Protein AF-A0A923X2T8-F1 (afdb_monomer)

Solvent-accessible surface area (backbone atoms only — not comparable to full-atom values): 13889 Å² total; per-residue (Å²): 136,86,79,90,85,87,86,89,88,89,85,81,89,85,65,64,72,64,55,54,51,51,52,54,53,50,54,53,52,53,54,52,53,53,52,52,54,54,52,52,61,62,64,71,72,78,78,88,86,81,92,80,92,79,89,81,86,90,79,91,76,86,84,78,83,80,74,76,73,79,80,71,80,73,80,77,78,73,84,76,72,76,78,73,65,63,38,62,67,55,40,75,66,51,74,45,42,51,97,88,38,77,51,50,73,64,32,47,51,47,50,48,41,36,49,49,40,34,58,77,69,68,58,52,73,61,55,46,26,16,52,43,14,37,18,40,64,63,37,62,29,37,76,34,95,52,62,72,89,68,10,18,9,33,69,44,42,42,60,93,80,45,55,69,66,47,30,50,36,58,45,53,36,38,48,57,50,47,63,56,36,52,58,51,46,69,76,37,75,84,62,51,40,23,57,47,32,30,69,66,69,65,62,98,58,56,76,58,26,54,76,32,46,70,42,18,47,44,44,52,51,26,48,65,70,15,31,66,90,128

Secondary structure (DSSP, 8-state):
---------------HHHHHHHHHHHHHHHHHHHHHHHHHHHHTT-S--------------------PPP-PPPPPPPPPPPPP-B-HHHHHHS--EETTEEPPHHHHHHHHHHHHHHHHTT--HHHHHHHHHHHHHHHTT---S--STT-BTTTTB-GGG--HHHHHSHHHHHHHHHHHHHHHHHH-TT--HHHHHHHHH--S-GGGGGGGHHHHHHHHHHHHHHBPP-

Sequence (230 aa):
MGASSATDVAGVAGGGAASDLSAAIQQLQEAVTQLQNVVAQLQGTSGGGQSVVQAGAGAANLGVTQQVPPVAAAPAPAPAAAAPTVDPAKFHGAGITVKGVAANDEQKENIRLVLEKGHEMGVSDKVLTAAVETIIVESTAHNYKGGDRDSVGLFQQRASWGSFDERHDPKTAAGKFYEGARNYSTAHPDVSTGNLSQKVQVSAFPDRYAQHEAEAQTAVTAYKQSIGAA

Foldseek 3Di:
DYDDDDDDDDDDDDPPPVVVVVVVVVVVVVVVVVVVVVVVVVVVPDDDDDDDDDDDDDDDDDDDPPPDPPPPPDPDDDPFDPQFDFQVVLLLPLQQDQPNHRDDPQLSVLLLLLLSLCVSVVADLLLSLLLNLQLSQPPVSHFALADPPQQGGSNRDHCVLHDSVLCSPSNSVSNSLSVQQRVVCVVPVPDHSLQSNCSSNVDPCSVSSVVCSVSSSSSNVSRVVRGDDD

Structure (mmCIF, N/CA/C/O backbone):
data_AF-A0A923X2T8-F1
#
_entry.id   AF-A0A923X2T8-F1
#
loop_
_atom_site.group_PDB
_atom_site.id
_atom_site.type_symbol
_atom_site.label_atom_id
_atom_site.label_alt_id
_atom_site.label_comp_id
_atom_site.label_asym_id
_atom_site.label_entity_id
_atom_site.label_seq_id
_atom_site.pdbx_PDB_ins_code
_atom_site.Cartn_x
_atom_site.Cartn_y
_atom_site.Cartn_z
_atom_site.occupancy
_atom_site.B_iso_or_equiv
_atom_site.auth_seq_id
_atom_site.auth_comp_id
_atom_site.auth_asym_id
_atom_site.auth_atom_id
_atom_site.pdbx_PDB_model_num
ATOM 1 N N . MET A 1 1 ? -53.478 -34.024 -41.422 1.00 39.69 1 MET A N 1
ATOM 2 C CA . MET A 1 1 ? -52.044 -34.384 -41.467 1.00 39.69 1 MET A CA 1
ATOM 3 C C . MET A 1 1 ? -51.337 -33.090 -41.863 1.00 39.69 1 MET A C 1
ATOM 5 O O . MET A 1 1 ? -51.571 -32.661 -42.978 1.00 39.69 1 MET A O 1
ATOM 9 N N . GLY A 1 2 ? -50.734 -32.276 -40.990 1.00 38.34 2 GLY A N 1
ATOM 10 C CA . GLY A 1 2 ? -49.828 -32.563 -39.861 1.00 38.34 2 GLY A CA 1
ATOM 11 C C . GLY A 1 2 ? -48.388 -32.282 -40.337 1.00 38.34 2 GLY A C 1
ATOM 12 O O . GLY A 1 2 ? -48.056 -32.778 -41.404 1.00 38.34 2 GLY A O 1
ATOM 13 N N . ALA A 1 3 ? -47.515 -31.510 -39.678 1.00 41.81 3 ALA A N 1
ATOM 14 C CA . ALA A 1 3 ? -47.606 -30.710 -38.444 1.00 41.81 3 ALA A CA 1
ATOM 15 C C . ALA A 1 3 ? -46.558 -29.551 -38.475 1.00 41.81 3 ALA A C 1
ATOM 17 O O . ALA A 1 3 ? -45.861 -29.396 -39.475 1.00 41.81 3 ALA A O 1
ATOM 18 N N . SER A 1 4 ? -46.459 -28.745 -37.405 1.00 43.81 4 SER A N 1
ATOM 19 C CA . SER A 1 4 ? -45.413 -27.717 -37.137 1.00 43.81 4 SER A CA 1
ATOM 20 C C . SER A 1 4 ? -43.976 -28.309 -37.154 1.00 43.81 4 SER A C 1
ATOM 22 O O . SER A 1 4 ? -43.847 -29.526 -37.184 1.00 43.81 4 SER A O 1
ATOM 24 N N . SER A 1 5 ? -42.831 -27.612 -37.088 1.00 43.56 5 SER A N 1
ATOM 25 C CA . SER A 1 5 ? -42.401 -26.229 -36.745 1.00 43.56 5 SER A CA 1
ATOM 26 C C . SER A 1 5 ? -41.007 -25.971 -37.410 1.00 43.56 5 SER A C 1
ATOM 28 O O . SER A 1 5 ? -40.584 -26.814 -38.192 1.00 43.56 5 SER A O 1
ATOM 30 N N . ALA A 1 6 ? -40.199 -24.914 -37.207 1.00 41.12 6 ALA A N 1
ATOM 31 C CA . ALA A 1 6 ? -40.169 -23.766 -36.280 1.00 41.12 6 ALA A CA 1
ATOM 32 C C . ALA A 1 6 ? -39.431 -22.544 -36.918 1.00 41.12 6 ALA A C 1
ATOM 34 O O . ALA A 1 6 ? -39.216 -22.518 -38.127 1.00 41.12 6 ALA A O 1
ATOM 35 N N . THR A 1 7 ? -39.028 -21.559 -36.103 1.00 48.28 7 THR A N 1
ATOM 36 C CA . THR A 1 7 ? -38.126 -20.431 -36.443 1.00 48.28 7 THR A CA 1
ATOM 37 C C . THR A 1 7 ? -36.706 -20.718 -35.948 1.00 48.28 7 THR A C 1
ATOM 39 O O . THR A 1 7 ? -36.581 -21.333 -34.893 1.00 48.28 7 THR A O 1
ATOM 42 N N . ASP A 1 8 ? -35.664 -20.176 -36.591 1.00 34.91 8 ASP A N 1
ATOM 43 C CA . ASP A 1 8 ? -34.410 -19.885 -35.879 1.00 34.91 8 ASP A CA 1
ATOM 44 C C . ASP A 1 8 ? -33.694 -18.627 -36.402 1.00 34.91 8 ASP A C 1
ATOM 46 O O . ASP A 1 8 ? -33.830 -18.255 -37.571 1.00 34.91 8 ASP A O 1
ATOM 50 N N . VAL A 1 9 ? -32.980 -17.936 -35.507 1.00 45.19 9 VAL A N 1
ATOM 51 C CA . VAL A 1 9 ? -32.419 -16.587 -35.715 1.00 45.19 9 VAL A CA 1
ATOM 52 C C . VAL A 1 9 ? -30.996 -16.523 -35.163 1.00 45.19 9 VAL A C 1
ATOM 54 O O . VAL A 1 9 ? -30.830 -16.630 -33.956 1.00 45.19 9 VAL A O 1
ATOM 57 N N . ALA A 1 10 ? -29.991 -16.232 -35.999 1.00 36.16 10 ALA A N 1
ATOM 58 C CA . ALA A 1 10 ? -28.765 -15.531 -35.582 1.00 36.16 10 ALA A CA 1
ATOM 59 C C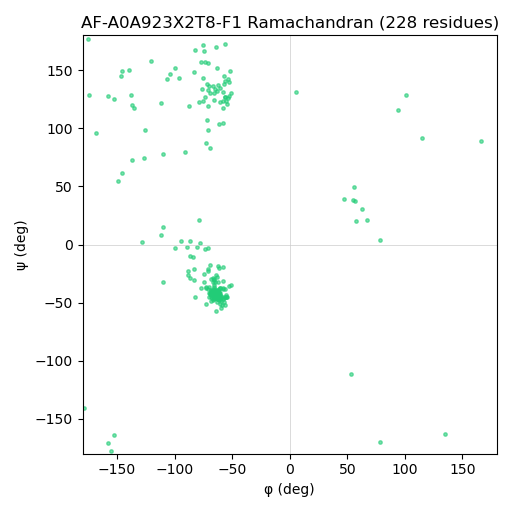 . ALA A 1 10 ? -27.854 -15.205 -36.778 1.00 36.16 10 ALA A C 1
ATOM 61 O O . ALA A 1 10 ? -27.456 -16.084 -37.536 1.00 36.16 10 ALA A O 1
ATOM 62 N N . GLY A 1 11 ? -27.453 -13.938 -36.885 1.00 33.34 11 GLY A N 1
ATOM 63 C CA . GLY A 1 11 ? -26.434 -13.457 -37.820 1.00 33.34 11 GLY A CA 1
ATOM 64 C C . GLY A 1 11 ? -25.694 -12.260 -37.227 1.00 33.34 11 GLY A C 1
ATOM 65 O O . GLY A 1 11 ? -25.697 -11.180 -37.809 1.00 33.34 11 GLY A O 1
ATOM 66 N N . VAL A 1 12 ? -25.141 -12.419 -36.020 1.00 39.59 12 VAL A N 1
ATOM 67 C CA . VAL A 1 12 ? -24.392 -11.357 -35.329 1.00 39.59 12 VAL A CA 1
ATOM 68 C C . VAL A 1 12 ? -22.983 -11.248 -35.905 1.00 39.59 12 VAL A C 1
ATOM 70 O O . VAL A 1 12 ? -22.208 -12.202 -35.882 1.00 39.59 12 VAL A O 1
ATOM 73 N N . ALA A 1 13 ? -22.641 -10.055 -36.391 1.00 47.06 13 ALA A N 1
ATOM 74 C CA . ALA A 1 13 ? -21.276 -9.698 -36.741 1.00 47.06 13 ALA A CA 1
ATOM 75 C C . ALA A 1 13 ? -20.461 -9.429 -35.463 1.00 47.06 13 ALA A C 1
ATOM 77 O O . ALA A 1 13 ? -20.818 -8.563 -34.668 1.00 47.06 13 ALA A O 1
ATOM 78 N N . GLY A 1 14 ? -19.351 -10.149 -35.285 1.00 41.97 14 GLY A N 1
ATOM 79 C CA . GLY A 1 14 ? -18.475 -10.042 -34.114 1.00 41.97 14 GLY A CA 1
ATOM 80 C C . GLY A 1 14 ? -17.005 -10.249 -34.476 1.00 41.97 14 GLY A C 1
ATOM 81 O O . GLY A 1 14 ? -16.400 -11.213 -34.026 1.00 41.97 14 GLY A O 1
ATOM 82 N N . GLY A 1 15 ? -16.456 -9.386 -35.342 1.00 40.12 15 GLY A N 1
ATOM 83 C CA . GLY A 1 15 ? -15.097 -9.542 -35.893 1.00 40.12 15 GLY A CA 1
ATOM 84 C C . GLY A 1 15 ? -14.036 -8.535 -35.422 1.00 40.12 15 GLY A C 1
ATOM 85 O O . GLY A 1 15 ? -12.873 -8.907 -35.330 1.00 40.12 15 GLY A O 1
ATOM 86 N N . GLY A 1 16 ? -14.403 -7.282 -35.117 1.00 44.91 16 GLY A N 1
ATOM 87 C CA . GLY A 1 16 ? -13.424 -6.184 -34.972 1.00 44.91 16 GLY A CA 1
ATOM 88 C C . GLY A 1 16 ? -12.563 -6.220 -33.701 1.00 44.91 16 GLY A C 1
ATOM 89 O O . GLY A 1 16 ? -11.339 -6.189 -33.772 1.00 44.91 16 GLY A O 1
ATOM 90 N N . ALA A 1 17 ? -13.183 -6.356 -32.525 1.00 49.78 17 ALA A N 1
ATOM 91 C CA . ALA A 1 17 ? -12.463 -6.215 -31.252 1.00 49.78 17 ALA A CA 1
ATOM 92 C C . ALA A 1 17 ? -11.353 -7.269 -31.034 1.00 49.78 17 ALA A C 1
ATOM 94 O O . ALA A 1 17 ? -10.371 -7.005 -30.342 1.00 49.78 17 ALA A O 1
ATOM 95 N N . ALA A 1 18 ? -11.488 -8.459 -31.632 1.00 43.84 18 ALA A N 1
ATOM 96 C CA . ALA A 1 18 ? -10.492 -9.524 -31.528 1.00 43.84 18 ALA A CA 1
ATOM 97 C C . ALA A 1 18 ? -9.262 -9.276 -32.424 1.00 43.84 18 ALA A C 1
ATOM 99 O O . ALA A 1 18 ? -8.138 -9.558 -32.003 1.00 43.84 18 ALA A O 1
ATOM 100 N N . SER A 1 19 ? -9.447 -8.717 -33.628 1.00 50.28 19 SER A N 1
ATOM 101 C CA . SER A 1 19 ? -8.326 -8.333 -34.496 1.00 50.28 19 SER A CA 1
ATOM 102 C C . SER A 1 19 ? -7.534 -7.162 -33.917 1.00 50.28 19 SER A C 1
ATOM 104 O O . SER A 1 19 ? -6.304 -7.188 -33.948 1.00 50.28 19 SER A O 1
ATOM 106 N N . ASP A 1 20 ? -8.222 -6.187 -33.319 1.00 58.38 20 ASP A N 1
ATOM 107 C CA . ASP A 1 20 ? -7.585 -5.001 -32.735 1.00 58.38 20 ASP A CA 1
ATOM 108 C C . ASP A 1 20 ? -6.734 -5.368 -31.506 1.00 58.38 20 ASP A C 1
ATOM 110 O O . ASP A 1 20 ? -5.605 -4.894 -31.358 1.00 58.38 20 ASP A O 1
ATOM 114 N N . LEU A 1 21 ? -7.221 -6.293 -30.667 1.00 53.28 21 LEU A N 1
ATOM 115 C CA . LEU A 1 21 ? -6.457 -6.822 -29.534 1.00 53.28 21 LEU A CA 1
ATOM 116 C C . LEU A 1 21 ? -5.217 -7.611 -29.993 1.00 53.28 21 LEU A C 1
ATOM 118 O O . LEU A 1 21 ? -4.144 -7.456 -29.411 1.00 53.28 21 LEU A O 1
ATOM 122 N N . SER A 1 22 ? -5.334 -8.416 -31.056 1.00 57.44 22 SER A N 1
ATOM 123 C CA . SER A 1 22 ? -4.191 -9.147 -31.622 1.00 57.44 22 SER A CA 1
ATOM 124 C C . SER A 1 22 ? -3.120 -8.201 -32.176 1.00 57.44 22 SER A C 1
ATOM 126 O O . SER A 1 22 ? -1.931 -8.426 -31.949 1.00 57.44 22 SER A O 1
ATOM 128 N N . ALA A 1 23 ? -3.524 -7.129 -32.865 1.00 54.19 23 ALA A N 1
ATOM 129 C CA . ALA A 1 23 ? -2.603 -6.121 -33.388 1.00 54.19 23 ALA A CA 1
ATOM 130 C C . ALA A 1 23 ? -1.883 -5.358 -32.260 1.00 54.19 23 ALA A C 1
ATOM 132 O O . ALA A 1 23 ? -0.668 -5.166 -32.323 1.00 54.19 23 ALA A O 1
ATOM 133 N N . ALA A 1 24 ? -2.603 -4.988 -31.194 1.00 53.75 24 ALA A N 1
ATOM 134 C CA . ALA A 1 24 ? -2.021 -4.333 -30.023 1.00 53.75 24 ALA A CA 1
ATOM 135 C C . ALA A 1 24 ? -1.003 -5.229 -29.289 1.00 53.75 24 ALA A C 1
ATOM 137 O O . ALA A 1 24 ? 0.066 -4.757 -28.895 1.00 53.75 24 ALA A O 1
ATOM 138 N N . ILE A 1 25 ? -1.294 -6.529 -29.145 1.00 66.25 25 ILE A N 1
ATOM 139 C CA . ILE A 1 25 ? -0.364 -7.511 -28.560 1.00 66.25 25 ILE A CA 1
ATOM 140 C C . ILE A 1 25 ? 0.909 -7.630 -29.409 1.00 66.25 25 ILE A C 1
ATOM 142 O O . ILE A 1 25 ? 2.010 -7.631 -28.857 1.00 66.25 25 ILE A O 1
ATOM 146 N N . GLN A 1 26 ? 0.776 -7.680 -30.736 1.00 59.53 26 GLN A N 1
ATOM 147 C CA . GLN A 1 26 ? 1.920 -7.791 -31.641 1.00 59.53 26 GLN A CA 1
ATOM 148 C C . GLN A 1 26 ? 2.819 -6.540 -31.597 1.00 59.53 26 GLN A C 1
ATOM 150 O O . GLN A 1 26 ? 4.036 -6.667 -31.462 1.00 59.53 26 GLN A O 1
ATOM 155 N N . GLN A 1 27 ? 2.237 -5.335 -31.581 1.00 62.19 27 GLN A N 1
ATOM 156 C CA . GLN A 1 27 ? 2.992 -4.083 -31.407 1.00 62.19 27 GLN A CA 1
ATOM 157 C C . GLN A 1 27 ? 3.734 -4.016 -30.060 1.00 62.19 27 GLN A C 1
ATOM 159 O O . GLN A 1 27 ? 4.873 -3.549 -29.995 1.00 62.19 27 GLN A O 1
ATOM 164 N N . LEU A 1 28 ? 3.123 -4.516 -28.980 1.00 66.38 28 LEU A N 1
ATOM 165 C CA . LEU A 1 28 ? 3.765 -4.620 -27.665 1.00 66.38 28 LEU A CA 1
ATOM 166 C C . LEU A 1 28 ? 4.952 -5.595 -27.668 1.00 66.38 28 LEU A C 1
ATOM 168 O O . LEU A 1 28 ? 5.982 -5.303 -27.060 1.00 66.38 28 LEU A O 1
ATOM 172 N N . GLN A 1 29 ? 4.836 -6.725 -28.368 1.00 67.69 29 GLN A N 1
ATOM 173 C CA . GLN A 1 29 ? 5.926 -7.696 -28.513 1.00 67.69 29 GLN A CA 1
ATOM 174 C C . GLN A 1 29 ? 7.102 -7.106 -29.306 1.00 67.69 29 GLN A C 1
ATOM 176 O O . GLN A 1 29 ? 8.245 -7.188 -28.854 1.00 67.69 29 GLN A O 1
ATOM 181 N N . GLU A 1 30 ? 6.829 -6.429 -30.425 1.00 65.38 30 GLU A N 1
ATOM 182 C CA . GLU A 1 30 ? 7.849 -5.748 -31.234 1.00 65.38 30 GLU A CA 1
ATOM 183 C C . GLU A 1 30 ? 8.579 -4.647 -30.442 1.00 65.38 30 GLU A C 1
ATOM 185 O O . GLU A 1 30 ? 9.811 -4.566 -30.485 1.00 65.38 30 GLU A O 1
ATOM 190 N N . ALA A 1 31 ? 7.855 -3.851 -29.646 1.00 61.16 31 ALA A N 1
ATOM 191 C CA . ALA A 1 31 ? 8.444 -2.824 -28.783 1.00 61.16 31 ALA A CA 1
ATOM 192 C C . ALA A 1 31 ? 9.379 -3.413 -27.706 1.00 61.16 31 ALA A C 1
ATOM 194 O O . ALA A 1 31 ? 10.456 -2.867 -27.447 1.00 61.16 31 ALA A O 1
ATOM 195 N N . VAL A 1 32 ? 9.016 -4.555 -27.106 1.00 79.25 32 VAL A N 1
ATOM 196 C CA . VAL A 1 32 ? 9.876 -5.265 -26.141 1.00 79.25 32 VAL A CA 1
ATOM 197 C C . VAL A 1 32 ? 11.147 -5.792 -26.814 1.00 79.25 32 VAL A C 1
ATOM 199 O O . VAL A 1 32 ? 12.237 -5.615 -26.266 1.00 79.25 32 VAL A O 1
ATOM 202 N N . THR A 1 33 ? 11.049 -6.371 -28.015 1.00 64.75 33 THR A N 1
ATOM 203 C CA . THR A 1 33 ? 12.226 -6.830 -28.775 1.00 64.75 33 THR A CA 1
ATOM 204 C C . THR A 1 33 ? 13.162 -5.674 -29.145 1.00 64.75 33 THR A C 1
ATOM 206 O O . THR A 1 33 ? 14.382 -5.809 -29.027 1.00 64.75 33 THR A O 1
ATOM 209 N N . GLN A 1 34 ? 12.630 -4.509 -29.531 1.00 61.50 34 GLN A N 1
ATOM 210 C CA . GLN A 1 34 ? 13.456 -3.326 -29.805 1.00 61.50 34 GLN A CA 1
ATOM 211 C C . GLN A 1 34 ? 14.210 -2.843 -28.556 1.00 61.50 34 GLN A C 1
ATOM 213 O O . GLN A 1 34 ? 15.411 -2.576 -28.634 1.00 61.50 34 GLN A O 1
ATOM 218 N N . LEU A 1 35 ? 13.554 -2.802 -27.391 1.00 70.31 35 LEU A N 1
ATOM 219 C CA . LEU A 1 35 ? 14.202 -2.434 -26.125 1.00 70.31 35 LEU A CA 1
ATOM 220 C C . LEU A 1 35 ? 15.309 -3.422 -25.721 1.00 70.31 35 LEU A C 1
ATOM 222 O O . LEU A 1 35 ? 16.373 -2.996 -25.272 1.00 70.31 35 LEU A O 1
ATOM 226 N N . GLN A 1 36 ? 15.105 -4.726 -25.929 1.00 60.88 36 GLN A N 1
ATOM 227 C CA . GLN A 1 36 ? 16.128 -5.748 -25.668 1.00 60.88 36 GLN A CA 1
ATOM 228 C C . GLN A 1 36 ? 17.377 -5.553 -26.543 1.00 60.88 36 GLN A C 1
ATOM 230 O O . GLN A 1 36 ? 18.498 -5.651 -26.039 1.00 60.88 36 GLN A O 1
ATOM 235 N N . ASN A 1 37 ? 17.203 -5.195 -27.819 1.00 63.78 37 ASN A N 1
ATOM 236 C CA . ASN A 1 37 ? 18.318 -4.903 -28.725 1.00 63.78 37 ASN A CA 1
ATOM 237 C C . ASN A 1 37 ? 19.112 -3.653 -28.298 1.00 63.78 37 ASN A C 1
ATOM 239 O O . ASN A 1 37 ? 20.342 -3.665 -28.350 1.00 63.78 37 ASN A O 1
ATOM 243 N N . VAL A 1 38 ? 18.437 -2.601 -27.817 1.00 70.06 38 VAL A N 1
ATOM 244 C CA . VAL A 1 38 ? 19.101 -1.403 -27.264 1.00 70.06 38 VAL A CA 1
ATOM 245 C C . VAL A 1 38 ? 19.907 -1.749 -26.007 1.00 70.06 38 VAL A C 1
ATOM 247 O O . VAL A 1 38 ? 21.062 -1.343 -25.883 1.00 70.06 38 VAL A O 1
ATOM 250 N N . VAL A 1 39 ? 19.345 -2.551 -25.095 1.00 73.12 39 VAL A N 1
ATOM 251 C CA . VAL A 1 39 ? 20.054 -3.006 -23.884 1.00 73.12 39 VAL A CA 1
ATOM 252 C C . VAL A 1 39 ? 21.300 -3.827 -24.240 1.00 73.12 39 VAL A C 1
ATOM 254 O O . VAL A 1 39 ? 22.360 -3.596 -23.659 1.00 73.12 39 VAL A O 1
ATOM 257 N N . ALA A 1 40 ? 21.214 -4.721 -25.231 1.00 61.38 40 ALA A N 1
ATOM 258 C CA . ALA A 1 40 ? 22.358 -5.506 -25.700 1.00 61.38 40 ALA A CA 1
ATOM 259 C C . ALA A 1 40 ? 23.479 -4.630 -26.298 1.00 61.38 40 ALA A C 1
ATOM 261 O O . ALA A 1 40 ? 24.655 -4.855 -26.013 1.00 61.38 40 ALA A O 1
ATOM 262 N N . GLN A 1 41 ? 23.133 -3.597 -27.077 1.00 58.00 41 GLN A N 1
ATOM 263 C CA . GLN A 1 41 ? 24.115 -2.656 -27.635 1.00 58.00 41 GLN A CA 1
ATOM 264 C C . GLN A 1 41 ? 24.831 -1.838 -26.551 1.00 58.00 41 GLN A C 1
ATOM 266 O O . GLN A 1 41 ? 26.038 -1.623 -26.646 1.00 58.00 41 GLN A O 1
ATOM 271 N N . LEU A 1 42 ? 24.121 -1.429 -25.494 1.00 58.56 42 LEU A N 1
ATOM 272 C CA . LEU A 1 42 ? 24.723 -0.722 -24.360 1.00 58.56 42 LEU A CA 1
ATOM 273 C C . LEU A 1 42 ? 25.657 -1.635 -23.544 1.00 58.56 42 LEU A C 1
ATOM 275 O O . LEU A 1 42 ? 26.747 -1.214 -23.158 1.00 58.56 42 LEU A O 1
ATOM 279 N N . GLN A 1 43 ? 25.279 -2.901 -23.337 1.00 60.22 43 GLN A N 1
ATOM 280 C CA . GLN A 1 43 ? 26.082 -3.885 -22.595 1.00 60.22 43 GLN A CA 1
ATOM 281 C C . GLN A 1 43 ? 27.347 -4.351 -23.339 1.00 60.22 43 GLN A C 1
ATOM 283 O O . GLN A 1 43 ? 28.304 -4.784 -22.702 1.00 60.22 43 GLN A O 1
ATOM 288 N N . GLY A 1 44 ? 27.405 -4.212 -24.668 1.00 45.50 44 GLY A N 1
ATOM 289 C CA . GLY A 1 44 ? 28.576 -4.574 -25.477 1.00 45.50 44 GLY A CA 1
ATOM 290 C C . GLY A 1 44 ? 29.806 -3.665 -25.320 1.00 45.50 44 GLY A C 1
ATOM 291 O O . GLY A 1 44 ? 30.831 -3.934 -25.940 1.00 45.50 44 GLY A O 1
ATOM 292 N N . THR A 1 45 ? 29.732 -2.591 -24.523 1.00 47.38 45 THR A N 1
ATOM 293 C CA . THR A 1 45 ? 30.790 -1.559 -24.442 1.00 47.38 45 THR A CA 1
ATOM 294 C C . THR A 1 45 ? 31.743 -1.680 -23.247 1.00 47.38 45 THR A C 1
ATOM 296 O O . THR A 1 45 ? 32.709 -0.923 -23.158 1.00 47.38 45 THR A O 1
ATOM 299 N N . SER A 1 46 ? 31.540 -2.645 -22.343 1.00 46.47 46 SER A N 1
ATOM 300 C CA . SER A 1 46 ? 32.358 -2.811 -21.132 1.00 46.47 46 SER A CA 1
ATOM 301 C C . SER A 1 46 ? 33.244 -4.065 -21.175 1.00 46.47 46 SER A C 1
ATOM 303 O O . SER A 1 46 ? 32.934 -5.068 -20.532 1.00 46.47 46 SER A O 1
ATOM 305 N N . GLY A 1 47 ? 34.370 -4.014 -21.900 1.00 37.00 47 GLY A N 1
ATOM 306 C CA . GLY A 1 47 ? 35.318 -5.136 -21.932 1.00 37.00 47 GLY A CA 1
ATOM 307 C C . GLY A 1 47 ? 36.684 -4.861 -22.574 1.00 37.00 47 GLY A C 1
ATOM 308 O O . GLY A 1 47 ? 36.848 -5.055 -23.771 1.00 37.00 47 GLY A O 1
ATOM 309 N N . GLY A 1 48 ? 37.686 -4.535 -21.747 1.00 31.88 48 GLY A N 1
ATOM 310 C CA . GLY A 1 48 ? 39.114 -4.617 -22.099 1.00 31.88 48 GLY A CA 1
ATOM 311 C C . GLY A 1 48 ? 39.741 -3.325 -22.636 1.00 31.88 48 GLY A C 1
ATOM 312 O O . GLY A 1 48 ? 39.405 -2.856 -23.716 1.00 31.88 48 GLY A O 1
ATOM 313 N N . GLY A 1 49 ? 40.702 -2.765 -21.896 1.00 40.09 49 GLY A N 1
ATOM 314 C CA . GLY A 1 49 ? 41.466 -1.592 -22.330 1.00 40.09 49 GLY A CA 1
ATOM 315 C C . GLY A 1 49 ? 42.882 -1.932 -22.798 1.00 40.09 49 GLY A C 1
ATOM 316 O O . GLY A 1 49 ? 43.533 -2.791 -22.209 1.00 40.09 49 GLY A O 1
ATOM 317 N N . GLN A 1 50 ? 43.382 -1.181 -23.783 1.00 29.52 50 GLN A N 1
ATOM 318 C CA . GLN A 1 50 ? 44.791 -0.783 -23.897 1.00 29.52 50 GLN A CA 1
ATOM 319 C C . GLN A 1 50 ? 44.880 0.614 -24.529 1.00 29.52 50 GLN A C 1
ATOM 321 O O . GLN A 1 50 ? 44.082 0.965 -25.396 1.00 29.52 50 GLN A O 1
ATOM 326 N N . SER A 1 51 ? 45.854 1.411 -24.089 1.00 43.72 51 SER A N 1
ATOM 327 C CA . SER A 1 51 ? 46.113 2.747 -24.632 1.00 43.72 51 SER A CA 1
ATOM 328 C C . SER A 1 51 ? 46.824 2.681 -25.980 1.00 43.72 51 SER A C 1
ATOM 330 O O . SER A 1 51 ? 47.880 2.060 -26.082 1.00 43.72 51 SER A O 1
ATOM 332 N N . VAL A 1 52 ? 46.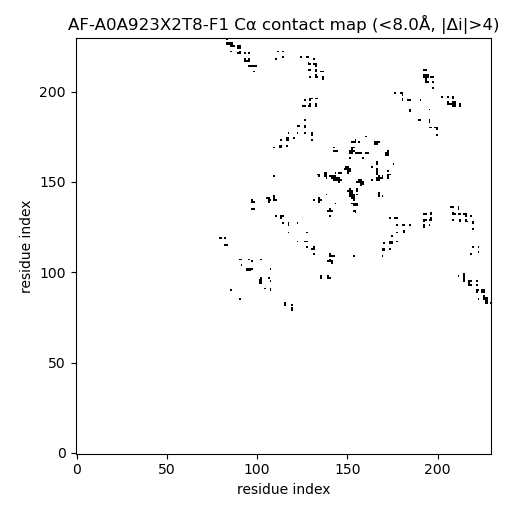357 3.460 -26.958 1.00 34.31 52 VAL A N 1
ATOM 333 C CA . VAL A 1 52 ? 47.229 3.983 -28.020 1.00 34.31 52 VAL A CA 1
ATOM 334 C C . VAL A 1 52 ? 46.876 5.442 -28.289 1.00 34.31 52 VAL A C 1
ATOM 336 O O . VAL A 1 52 ? 45.713 5.787 -28.485 1.00 34.31 52 VAL A O 1
ATOM 339 N N . VAL A 1 53 ? 47.886 6.308 -28.273 1.00 40.12 53 VAL A N 1
ATOM 340 C CA . VAL A 1 53 ? 47.747 7.730 -28.600 1.00 40.12 53 VAL A CA 1
ATOM 341 C C . VAL A 1 53 ? 47.915 7.893 -30.105 1.00 40.12 53 VAL A C 1
ATOM 343 O O . VAL A 1 53 ? 49.006 7.637 -30.606 1.00 40.12 53 VAL A O 1
ATOM 346 N N . GLN A 1 54 ? 46.905 8.399 -30.817 1.00 29.17 54 GLN A N 1
ATOM 347 C CA . GLN A 1 54 ? 47.148 9.068 -32.098 1.00 29.17 54 GLN A CA 1
ATOM 348 C C . GLN A 1 54 ? 46.070 10.113 -32.412 1.00 29.17 54 GLN A C 1
ATOM 350 O O . GLN A 1 54 ? 44.878 9.821 -32.431 1.00 29.17 54 GLN A O 1
ATOM 355 N N . ALA A 1 55 ? 46.507 11.346 -32.671 1.00 32.25 55 ALA A N 1
ATOM 356 C CA . ALA A 1 55 ? 45.667 12.406 -33.219 1.00 32.2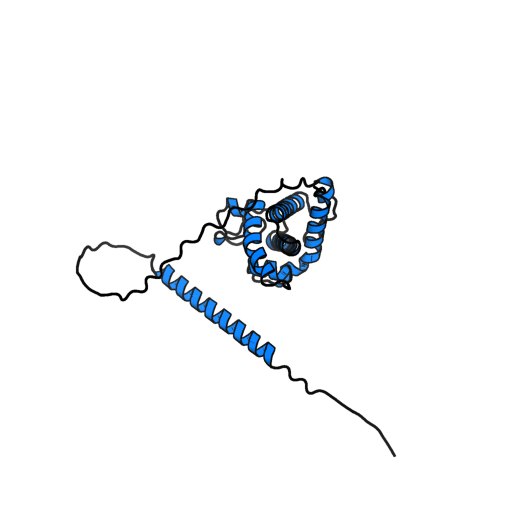5 55 ALA A CA 1
ATOM 357 C C . ALA A 1 55 ? 45.572 12.276 -34.750 1.00 32.25 55 ALA A C 1
ATOM 359 O O . ALA A 1 55 ? 46.544 11.870 -35.389 1.00 32.25 55 ALA A O 1
ATOM 360 N N . GLY A 1 56 ? 44.447 12.677 -35.352 1.00 27.22 56 GLY A N 1
ATOM 361 C CA . GLY A 1 56 ? 44.326 12.703 -36.815 1.00 27.22 56 GLY A CA 1
ATOM 362 C C . GLY A 1 56 ? 42.901 12.854 -37.348 1.00 27.22 56 GLY A C 1
ATOM 363 O O . GLY A 1 56 ? 42.227 11.867 -37.586 1.00 27.22 56 GLY A O 1
ATOM 364 N N . ALA A 1 57 ? 42.486 14.109 -37.527 1.00 33.56 57 ALA A N 1
ATOM 365 C CA . ALA A 1 57 ? 41.412 14.626 -38.385 1.00 33.56 57 ALA A CA 1
ATOM 366 C C . ALA A 1 57 ? 40.484 13.661 -39.172 1.00 33.56 57 ALA A C 1
ATOM 368 O O . ALA A 1 57 ? 40.926 12.925 -40.050 1.00 33.56 57 ALA A O 1
ATOM 369 N N . GLY A 1 58 ? 39.173 13.920 -39.059 1.00 33.41 58 GLY A N 1
ATOM 370 C CA . GLY A 1 58 ? 38.302 13.987 -40.242 1.00 33.41 58 GLY A CA 1
ATOM 371 C C . GLY A 1 58 ? 37.206 12.929 -40.390 1.00 33.41 58 GLY A C 1
ATOM 372 O O . GLY A 1 58 ? 37.386 11.944 -41.094 1.00 33.41 58 GLY A O 1
ATOM 373 N N . ALA A 1 59 ? 36.011 13.232 -39.879 1.00 30.61 59 ALA A N 1
ATOM 374 C CA . ALA A 1 59 ? 34.744 12.869 -40.518 1.00 30.61 59 ALA A CA 1
ATOM 375 C C . ALA A 1 59 ? 33.641 13.808 -40.009 1.00 30.61 59 ALA A C 1
ATOM 377 O O . ALA A 1 59 ? 33.482 13.985 -38.801 1.00 30.61 59 ALA A O 1
ATOM 378 N N . ALA A 1 60 ? 32.890 14.430 -40.918 1.00 41.56 60 ALA A N 1
ATOM 379 C CA . ALA A 1 60 ? 31.704 15.191 -40.542 1.00 41.56 60 ALA A CA 1
ATOM 380 C C . ALA A 1 60 ? 30.619 14.219 -40.062 1.00 41.56 60 ALA A C 1
ATOM 382 O O . ALA A 1 60 ? 30.314 13.261 -40.771 1.00 41.56 60 ALA A O 1
ATOM 383 N N . ASN A 1 61 ? 30.010 14.482 -38.904 1.00 31.70 61 ASN A N 1
ATOM 384 C CA . ASN A 1 61 ? 28.779 13.805 -38.515 1.00 31.70 61 ASN A CA 1
ATOM 385 C C . ASN A 1 61 ? 27.630 14.814 -38.517 1.00 31.70 61 ASN A C 1
ATOM 387 O O . ASN A 1 61 ? 27.702 15.858 -37.866 1.00 31.70 61 ASN A O 1
ATOM 391 N N . LEU A 1 62 ? 26.607 14.519 -39.315 1.00 33.91 62 LEU A N 1
ATOM 392 C CA . LEU A 1 62 ? 25.440 15.374 -39.494 1.00 33.91 62 LEU A CA 1
ATOM 393 C C . LEU A 1 62 ? 24.597 15.334 -38.218 1.00 33.91 62 LEU A C 1
ATOM 395 O O . LEU A 1 62 ? 24.356 14.273 -37.645 1.00 33.91 62 LEU A O 1
ATOM 399 N N . GLY A 1 63 ? 24.193 16.508 -37.741 1.00 33.19 63 GLY A N 1
ATOM 400 C CA . GLY A 1 63 ? 23.592 16.631 -36.422 1.00 33.19 63 GLY A CA 1
ATOM 401 C C . GLY A 1 63 ? 22.184 16.046 -36.334 1.00 33.19 63 GLY A C 1
ATOM 402 O O . GLY A 1 63 ? 21.322 16.353 -37.152 1.00 33.19 63 GLY A O 1
ATOM 403 N N . VAL A 1 64 ? 21.923 15.347 -35.230 1.00 31.16 64 VAL A N 1
ATOM 404 C CA . VAL A 1 64 ? 20.679 15.544 -34.480 1.00 31.16 64 VAL A CA 1
ATOM 405 C C . VAL A 1 64 ? 21.066 15.845 -33.038 1.00 31.16 64 VAL A C 1
ATOM 407 O O . VAL A 1 64 ? 21.355 14.949 -32.247 1.00 31.16 64 VAL A O 1
ATOM 410 N N . THR A 1 65 ? 21.085 17.126 -32.681 1.00 28.64 65 THR A N 1
ATOM 411 C CA . THR A 1 65 ? 21.127 17.543 -31.279 1.00 28.64 65 THR A CA 1
ATOM 412 C C . THR A 1 65 ? 19.758 17.279 -30.660 1.00 28.64 65 THR A C 1
ATOM 414 O O . THR A 1 65 ? 18.914 18.174 -30.637 1.00 28.64 65 THR A O 1
ATOM 417 N N . GLN A 1 66 ? 19.530 16.064 -30.148 1.00 30.00 66 GLN A N 1
ATOM 418 C CA . GLN A 1 66 ? 18.422 15.822 -29.220 1.00 30.00 66 GLN A CA 1
ATOM 419 C C . GLN A 1 66 ? 18.743 16.520 -27.900 1.00 30.00 66 GLN A C 1
ATOM 421 O O . GLN A 1 66 ? 19.284 15.942 -26.958 1.00 30.00 66 GLN A O 1
ATOM 426 N N . GLN A 1 67 ? 18.437 17.812 -27.883 1.00 24.66 67 GLN A N 1
ATOM 427 C CA . GLN A 1 67 ? 18.431 18.659 -26.710 1.00 24.66 67 GLN A CA 1
ATOM 428 C C . GLN A 1 67 ? 17.464 18.045 -25.699 1.00 24.66 67 GLN A C 1
ATOM 430 O O . GLN A 1 67 ? 16.248 18.114 -25.873 1.00 24.66 67 GLN A O 1
ATOM 435 N N . VAL A 1 68 ? 18.013 17.412 -24.661 1.00 32.56 68 VAL A N 1
ATOM 436 C CA . VAL A 1 68 ? 17.223 16.897 -23.542 1.00 32.56 68 VAL A CA 1
ATOM 437 C C . VAL A 1 68 ? 16.474 18.094 -22.950 1.00 32.56 68 VAL A C 1
ATOM 439 O O . VAL A 1 68 ? 17.134 19.047 -22.519 1.00 32.56 68 VAL A O 1
ATOM 442 N N . PRO A 1 69 ? 15.128 18.118 -22.958 1.00 30.08 69 PRO A N 1
ATOM 443 C CA . PRO A 1 69 ? 14.410 19.199 -22.307 1.00 30.08 69 PRO A CA 1
ATOM 444 C C . PRO A 1 69 ? 14.747 19.148 -20.812 1.00 30.08 69 PRO A C 1
ATOM 446 O O . PRO A 1 69 ? 14.787 18.051 -20.242 1.00 30.08 69 PRO A O 1
ATOM 449 N N . PRO A 1 70 ? 14.998 20.291 -20.150 1.00 35.97 70 PRO A N 1
ATOM 450 C CA . PRO A 1 70 ? 15.143 20.285 -18.706 1.00 35.97 70 PRO A CA 1
ATOM 451 C C . PRO A 1 70 ? 13.851 19.724 -18.111 1.00 35.97 70 PRO A C 1
ATOM 453 O O . PRO A 1 70 ? 12.767 20.246 -18.381 1.00 35.97 70 PRO A O 1
ATOM 456 N N . VAL A 1 71 ? 13.961 18.661 -17.310 1.00 40.06 71 VAL A N 1
ATOM 457 C CA . VAL A 1 71 ? 12.845 18.209 -16.477 1.00 40.06 71 VAL A CA 1
ATOM 458 C C . VAL A 1 71 ? 12.536 19.362 -15.536 1.00 40.06 71 VAL A C 1
ATOM 460 O O . VAL A 1 71 ? 13.293 19.636 -14.604 1.00 40.06 71 VAL A O 1
ATOM 463 N N . ALA A 1 72 ? 11.456 20.084 -15.830 1.00 33.44 72 ALA A N 1
ATOM 464 C CA . ALA A 1 72 ? 10.962 21.129 -14.958 1.00 33.44 72 ALA A CA 1
ATOM 465 C C . ALA A 1 72 ? 10.710 20.503 -13.585 1.00 33.44 72 ALA A C 1
ATOM 467 O O . ALA A 1 72 ? 10.028 19.480 -13.486 1.00 33.44 72 ALA A O 1
ATOM 468 N N . ALA A 1 73 ? 11.279 21.103 -12.538 1.00 36.31 73 ALA A N 1
ATOM 469 C CA . ALA A 1 73 ? 10.996 20.683 -11.177 1.00 36.31 73 ALA A CA 1
ATOM 470 C C . ALA A 1 73 ? 9.477 20.724 -10.973 1.00 36.31 73 ALA A C 1
ATOM 472 O O . ALA A 1 73 ? 8.851 21.771 -11.165 1.00 36.31 73 ALA A O 1
ATOM 473 N N . ALA A 1 74 ? 8.886 19.577 -10.632 1.00 38.94 74 ALA A N 1
ATOM 474 C CA . ALA A 1 74 ? 7.474 19.522 -10.294 1.00 38.94 74 ALA A CA 1
ATOM 475 C C . ALA A 1 74 ? 7.205 20.506 -9.139 1.00 38.94 74 ALA A C 1
ATOM 477 O O . ALA A 1 74 ? 8.046 20.620 -8.240 1.00 38.94 74 ALA A O 1
ATOM 478 N N . PRO A 1 75 ? 6.073 21.233 -9.148 1.00 34.56 75 PRO A N 1
ATOM 479 C CA . PRO A 1 75 ? 5.744 22.131 -8.052 1.00 34.56 75 PRO A CA 1
ATOM 480 C C . PRO A 1 75 ? 5.716 21.344 -6.741 1.00 34.56 75 PRO A C 1
ATOM 482 O O . PRO A 1 75 ? 5.210 20.219 -6.694 1.00 34.56 75 PRO A O 1
ATOM 485 N N . ALA A 1 76 ? 6.276 21.938 -5.685 1.00 35.97 76 ALA A N 1
ATOM 486 C CA . ALA A 1 76 ? 6.280 21.334 -4.360 1.00 35.97 76 ALA A CA 1
ATOM 487 C C . ALA A 1 76 ? 4.843 20.963 -3.941 1.00 35.97 76 ALA A C 1
ATOM 489 O O . ALA A 1 76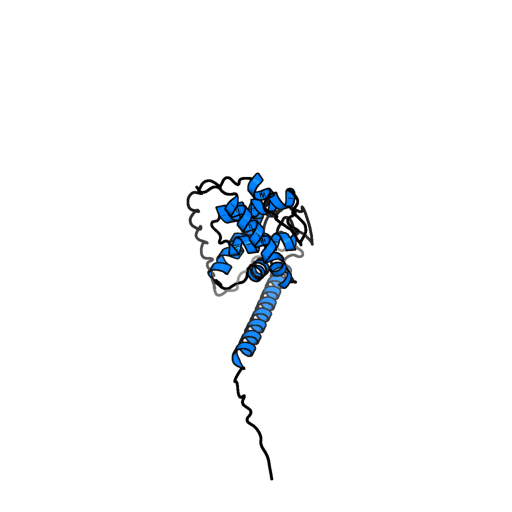 ? 3.912 21.716 -4.253 1.00 35.97 76 ALA A O 1
ATOM 490 N N . PRO A 1 77 ? 4.638 19.829 -3.244 1.00 50.25 77 PRO A N 1
ATOM 491 C CA . PRO A 1 77 ? 3.320 19.481 -2.738 1.00 50.25 77 PRO A CA 1
ATOM 492 C C . PRO A 1 77 ? 2.788 20.600 -1.835 1.00 50.25 77 PRO A C 1
ATOM 494 O O . PRO A 1 77 ? 3.547 21.246 -1.107 1.00 50.25 77 PRO A O 1
ATOM 497 N N . ALA A 1 78 ? 1.472 20.816 -1.887 1.00 42.09 78 ALA A N 1
ATOM 498 C CA . ALA A 1 78 ? 0.775 21.697 -0.957 1.00 42.09 78 ALA A CA 1
ATOM 499 C C . ALA A 1 78 ? 1.115 21.310 0.499 1.00 42.09 78 ALA A C 1
ATOM 501 O O . ALA A 1 78 ? 1.383 20.131 0.756 1.00 42.09 78 ALA A O 1
ATOM 502 N N . PRO A 1 79 ? 1.129 22.268 1.449 1.00 40.50 79 PRO A N 1
ATOM 503 C CA . PRO A 1 79 ? 1.509 21.989 2.830 1.00 40.50 79 PRO A CA 1
ATOM 504 C C . PRO A 1 79 ? 0.681 20.831 3.381 1.00 40.50 79 PRO A C 1
ATOM 506 O O . PRO A 1 79 ? -0.548 20.852 3.309 1.00 40.50 79 PRO A O 1
ATOM 509 N N . ALA A 1 80 ? 1.374 19.818 3.903 1.00 46.16 80 ALA A N 1
ATOM 510 C CA . ALA A 1 80 ? 0.740 18.621 4.420 1.00 46.16 80 ALA A CA 1
ATOM 511 C C . ALA A 1 80 ? -0.289 19.001 5.492 1.00 46.16 80 ALA A C 1
ATOM 513 O O . ALA A 1 80 ? 0.055 19.622 6.502 1.00 46.16 80 ALA A O 1
ATOM 514 N N . ALA A 1 81 ? -1.541 18.587 5.287 1.00 48.94 81 ALA A N 1
ATOM 515 C CA . ALA A 1 81 ? -2.459 18.427 6.403 1.00 48.94 81 ALA A CA 1
ATOM 516 C C . ALA A 1 81 ? -1.772 17.524 7.438 1.00 48.94 81 ALA A C 1
ATOM 518 O O . ALA A 1 81 ? -1.079 16.574 7.060 1.00 48.94 81 ALA A O 1
ATOM 519 N N . ALA A 1 82 ? -1.921 17.841 8.727 1.00 50.28 82 ALA A N 1
ATOM 520 C CA . ALA A 1 82 ? -1.315 17.044 9.788 1.00 50.28 82 ALA A CA 1
ATOM 521 C C . ALA A 1 82 ? -1.677 15.564 9.587 1.00 50.28 82 ALA A C 1
ATOM 523 O O . ALA A 1 82 ? -2.845 15.250 9.345 1.00 50.28 82 ALA A O 1
ATOM 524 N N . ALA A 1 83 ? -0.674 14.678 9.635 1.00 55.22 83 ALA A N 1
ATOM 525 C CA . ALA A 1 83 ? -0.890 13.250 9.425 1.00 55.22 83 ALA A CA 1
ATOM 526 C C . ALA A 1 83 ? -2.001 12.771 10.378 1.00 55.22 83 ALA A C 1
ATOM 528 O O . ALA A 1 83 ? -1.935 13.080 11.574 1.00 55.22 83 ALA A O 1
ATOM 529 N N . PRO A 1 84 ? -3.046 12.094 9.870 1.00 62.72 84 PRO A N 1
ATOM 530 C CA . PRO A 1 84 ? -4.208 11.781 10.680 1.00 62.72 84 PRO A CA 1
ATOM 531 C C . PRO A 1 84 ? -3.802 10.859 11.828 1.00 62.72 84 PRO A C 1
ATOM 533 O O . PRO A 1 84 ? -3.128 9.847 11.630 1.00 62.72 84 PRO A O 1
ATOM 536 N N . THR A 1 85 ? -4.238 11.189 13.039 1.00 76.00 85 THR A N 1
ATOM 537 C CA . THR A 1 85 ? -4.031 10.332 14.202 1.00 76.00 85 THR A CA 1
ATOM 538 C C . THR A 1 85 ? -4.911 9.091 14.079 1.00 76.00 85 THR A C 1
ATOM 540 O O . THR A 1 85 ? -6.107 9.111 14.367 1.00 76.00 85 THR A O 1
ATOM 543 N N . VAL A 1 86 ? -4.302 7.996 13.623 1.00 81.75 86 VAL A N 1
ATOM 544 C CA . VAL A 1 86 ? -4.910 6.662 13.622 1.00 81.75 86 VAL A CA 1
ATOM 545 C C . VAL A 1 86 ? -5.122 6.209 15.063 1.00 81.75 86 VAL A C 1
ATOM 547 O O . VAL A 1 86 ? -4.166 6.129 15.829 1.00 81.75 86 VAL A O 1
ATOM 550 N N . ASP A 1 87 ? -6.359 5.864 15.416 1.00 84.12 87 ASP A N 1
ATOM 551 C CA . ASP A 1 87 ? -6.689 5.119 16.632 1.00 84.12 87 ASP A CA 1
ATOM 552 C C . ASP A 1 87 ? -6.235 3.650 16.473 1.00 84.12 87 ASP A C 1
ATOM 554 O O . ASP A 1 87 ? -6.870 2.892 15.724 1.00 84.12 87 ASP A O 1
ATOM 558 N N . PRO A 1 88 ? -5.153 3.206 17.148 1.00 77.62 88 PRO A N 1
ATOM 559 C CA . PRO A 1 88 ? -4.599 1.876 16.906 1.00 77.62 88 PRO A CA 1
ATOM 560 C C . PRO A 1 88 ? -5.537 0.770 17.395 1.00 77.62 88 PRO A C 1
ATOM 562 O O . PRO A 1 88 ? -5.581 -0.305 16.802 1.00 77.62 88 PRO A O 1
ATOM 565 N N . ALA A 1 89 ? -6.334 1.030 18.438 1.00 79.44 89 ALA A N 1
ATOM 566 C CA . ALA A 1 89 ? -7.268 0.051 18.981 1.00 79.44 89 ALA A CA 1
ATOM 567 C C . ALA A 1 89 ? -8.424 -0.212 18.005 1.00 79.44 89 ALA A C 1
ATOM 569 O O . ALA A 1 89 ? -8.766 -1.372 17.760 1.00 79.44 89 ALA A O 1
ATOM 570 N N . LYS A 1 90 ? -8.975 0.843 17.382 1.00 82.69 90 LYS A N 1
ATOM 571 C CA . LYS A 1 90 ? -9.973 0.691 16.308 1.00 82.69 90 LYS A CA 1
ATOM 572 C C . LYS A 1 90 ? -9.404 -0.068 15.115 1.00 82.69 90 LYS A C 1
ATOM 574 O O . LYS A 1 90 ? -10.050 -0.992 14.628 1.00 82.69 90 LYS A O 1
ATOM 579 N N . PHE A 1 91 ? -8.196 0.283 14.668 1.00 86.94 91 PHE A N 1
ATOM 580 C CA . PHE A 1 91 ? -7.589 -0.365 13.506 1.00 86.94 91 PHE A CA 1
ATOM 581 C C . PHE A 1 91 ? -7.268 -1.849 13.762 1.00 86.94 91 PHE A C 1
ATOM 583 O O . PHE A 1 91 ? -7.631 -2.713 12.964 1.00 86.94 91 PHE A O 1
ATOM 590 N N . HIS A 1 92 ? -6.658 -2.183 14.906 1.00 81.56 92 HIS A N 1
ATOM 591 C CA . HIS A 1 92 ? -6.257 -3.561 15.219 1.00 81.56 92 HIS A CA 1
ATOM 592 C C . HIS A 1 92 ? -7.445 -4.489 15.523 1.00 81.56 92 HIS A C 1
ATOM 594 O O . HIS A 1 92 ? -7.307 -5.708 15.368 1.00 81.56 92 HIS A O 1
ATOM 600 N N . GLY A 1 93 ? -8.594 -3.938 15.935 1.00 78.88 93 GLY A N 1
ATOM 601 C CA . GLY A 1 93 ? -9.823 -4.686 16.223 1.00 78.88 93 GLY A CA 1
ATOM 602 C C . GLY A 1 93 ? -10.705 -4.999 15.006 1.00 78.88 93 GLY A C 1
ATOM 603 O O . GLY A 1 93 ? -11.621 -5.808 15.121 1.00 78.88 93 GLY A O 1
ATOM 604 N N . ALA A 1 94 ? -10.442 -4.406 13.838 1.00 82.38 94 ALA A N 1
ATOM 605 C CA . ALA A 1 94 ? -11.372 -4.380 12.703 1.00 82.38 94 ALA A CA 1
ATOM 606 C C . ALA A 1 94 ? -11.445 -5.663 11.838 1.00 82.38 94 ALA A C 1
ATOM 608 O O . ALA A 1 94 ? -11.848 -5.605 10.680 1.00 82.38 94 ALA A O 1
ATOM 609 N N . GLY A 1 95 ? -11.040 -6.826 12.361 1.00 91.69 95 GLY A N 1
ATOM 610 C CA . GLY A 1 95 ? -11.162 -8.107 11.643 1.00 91.69 95 GLY A CA 1
ATOM 611 C C . GLY A 1 95 ? -10.284 -8.253 10.390 1.00 91.69 95 GLY A C 1
ATOM 612 O O . GLY A 1 95 ? -10.583 -9.081 9.535 1.00 91.69 95 GLY A O 1
ATOM 613 N N . ILE A 1 96 ? -9.207 -7.466 10.275 1.00 95.19 96 ILE A N 1
ATOM 614 C CA . ILE A 1 96 ? -8.269 -7.510 9.142 1.00 95.19 96 ILE A CA 1
ATOM 615 C C . ILE A 1 96 ? -7.673 -8.920 9.001 1.00 95.19 96 ILE A C 1
ATOM 617 O O . ILE A 1 96 ? -7.176 -9.499 9.972 1.00 95.19 96 ILE A O 1
ATOM 621 N N . THR A 1 97 ? -7.698 -9.447 7.778 1.00 97.44 97 THR A N 1
ATOM 622 C CA . THR A 1 97 ? -7.131 -10.746 7.397 1.00 97.44 97 THR A CA 1
ATOM 623 C C . THR A 1 97 ? -6.059 -10.580 6.323 1.00 97.44 97 THR A C 1
ATOM 625 O O . THR A 1 97 ? -5.996 -9.557 5.640 1.00 97.44 97 THR A O 1
ATOM 628 N N . VAL A 1 98 ? -5.174 -11.570 6.228 1.00 96.50 98 VAL A N 1
ATOM 629 C CA . VAL A 1 98 ? -4.180 -11.712 5.165 1.00 96.50 98 VAL A CA 1
ATOM 630 C C . VAL A 1 98 ? -4.183 -13.174 4.720 1.00 96.50 98 VAL A C 1
ATOM 632 O O . VAL A 1 98 ? -3.856 -14.064 5.510 1.00 96.50 98 VAL A O 1
ATOM 635 N N . LYS A 1 99 ? -4.538 -13.433 3.455 1.00 95.19 99 LYS A N 1
ATOM 636 C CA . LYS A 1 99 ? -4.674 -14.785 2.879 1.00 95.19 99 LYS A CA 1
ATOM 637 C C . LYS A 1 99 ? -5.631 -15.679 3.688 1.00 95.19 99 LYS A C 1
ATOM 639 O O . LYS A 1 99 ? -5.380 -16.870 3.866 1.00 95.19 99 LYS A O 1
ATOM 644 N N . GLY A 1 100 ? -6.721 -15.099 4.193 1.00 93.25 100 GLY A N 1
ATOM 645 C CA . GLY A 1 100 ? -7.769 -15.787 4.956 1.00 93.25 100 GLY A CA 1
ATOM 646 C C . GLY A 1 100 ? -7.430 -16.080 6.423 1.00 93.25 100 GLY A C 1
ATOM 647 O O . GLY A 1 100 ? -8.234 -16.700 7.118 1.00 93.25 100 GLY A O 1
ATOM 648 N N . VAL A 1 101 ? -6.269 -15.638 6.918 1.00 96.06 101 VAL A N 1
ATOM 649 C CA . VAL A 1 101 ? -5.865 -15.757 8.329 1.00 96.06 101 VAL A CA 1
ATOM 650 C C . VAL A 1 101 ? -5.956 -14.385 8.995 1.00 96.06 101 VAL A C 1
ATOM 652 O O . VAL A 1 101 ? -5.636 -13.376 8.373 1.00 96.06 101 VAL A O 1
ATOM 655 N N . ALA A 1 102 ? -6.387 -14.325 10.258 1.00 96.44 102 ALA A N 1
ATOM 656 C CA . ALA A 1 102 ? -6.408 -13.077 11.023 1.00 96.44 102 ALA A CA 1
ATOM 657 C C . ALA A 1 102 ? -5.006 -12.447 11.075 1.00 96.44 102 ALA A C 1
ATOM 659 O O . ALA A 1 102 ? -4.043 -13.107 11.472 1.00 96.44 102 ALA A O 1
ATOM 660 N N . ALA A 1 103 ? -4.899 -11.177 10.682 1.00 95.81 103 ALA A N 1
ATOM 661 C CA . ALA A 1 103 ? -3.619 -10.488 10.599 1.00 95.81 103 ALA A CA 1
ATOM 662 C C . ALA A 1 103 ? -2.978 -10.344 11.991 1.00 95.81 103 ALA A C 1
ATOM 664 O O . ALA A 1 103 ? -3.638 -9.940 12.957 1.00 95.81 103 ALA A O 1
ATOM 665 N N . ASN A 1 104 ? -1.684 -10.647 12.086 1.00 94.31 104 ASN A N 1
ATOM 666 C CA . ASN A 1 104 ? -0.890 -10.378 13.284 1.00 94.31 104 ASN A CA 1
ATOM 667 C C . ASN A 1 104 ? -0.547 -8.877 13.401 1.00 94.31 104 ASN A C 1
ATOM 669 O O . ASN A 1 104 ? -0.818 -8.089 12.492 1.00 94.31 104 ASN A O 1
ATOM 673 N N . ASP A 1 105 ? 0.032 -8.465 14.531 1.00 93.75 105 ASP A N 1
ATOM 674 C CA . ASP A 1 105 ? 0.305 -7.047 14.793 1.00 93.75 105 ASP A CA 1
ATOM 675 C C . ASP A 1 105 ? 1.353 -6.434 13.845 1.00 93.75 105 ASP A C 1
ATOM 677 O O . ASP A 1 105 ? 1.227 -5.262 13.503 1.00 93.75 105 ASP A O 1
ATOM 681 N N . GLU A 1 106 ? 2.329 -7.211 13.349 1.00 95.38 106 GLU A N 1
ATOM 682 C CA . GLU A 1 106 ? 3.294 -6.732 12.342 1.00 95.38 106 GLU A CA 1
ATOM 683 C C . GLU A 1 106 ? 2.590 -6.451 11.008 1.00 95.38 106 GLU A C 1
ATOM 685 O O . GLU A 1 106 ? 2.756 -5.383 10.425 1.00 95.38 106 GLU A O 1
ATOM 690 N N . GLN A 1 107 ? 1.754 -7.386 10.547 1.00 98.00 107 GLN A N 1
ATOM 691 C CA . GLN A 1 107 ? 0.978 -7.233 9.315 1.00 98.00 107 GLN A CA 1
ATOM 692 C C . GLN A 1 107 ? 0.036 -6.031 9.402 1.00 98.00 107 GLN A C 1
ATOM 694 O O . GLN A 1 107 ? -0.027 -5.236 8.466 1.00 98.00 107 GLN A O 1
ATOM 699 N N . LYS A 1 108 ? -0.661 -5.861 10.534 1.00 96.62 108 LYS A N 1
ATOM 700 C CA . LYS A 1 108 ? -1.513 -4.691 10.788 1.00 96.62 108 LYS A CA 1
ATOM 701 C C . LYS A 1 108 ? -0.705 -3.400 10.728 1.00 96.62 108 LYS A C 1
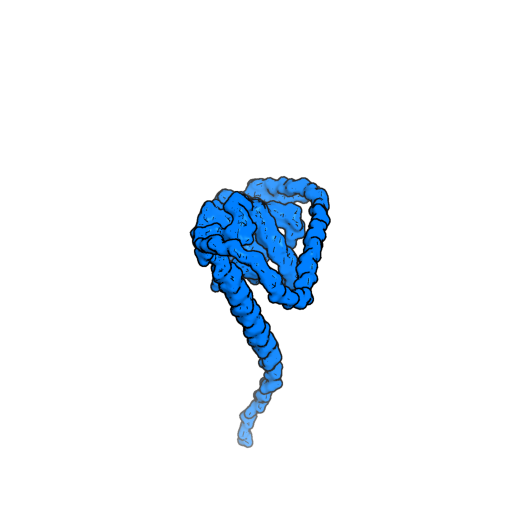ATOM 703 O O . LYS A 1 108 ? -1.075 -2.512 9.970 1.00 96.62 108 LYS A O 1
ATOM 708 N N . GLU A 1 109 ? 0.407 -3.301 11.451 1.00 95.31 109 GLU A N 1
ATOM 709 C CA . GLU A 1 109 ? 1.235 -2.089 11.462 1.00 95.31 109 GLU A CA 1
ATOM 710 C C . GLU A 1 109 ? 1.812 -1.762 10.073 1.00 95.31 109 GLU A C 1
ATOM 712 O O . GLU A 1 109 ? 1.752 -0.616 9.626 1.00 95.31 109 GLU A O 1
ATOM 717 N N . ASN A 1 110 ? 2.272 -2.770 9.327 1.00 98.00 110 ASN A N 1
ATOM 718 C CA . ASN A 1 110 ? 2.738 -2.601 7.950 1.00 98.00 110 ASN A CA 1
ATOM 719 C C . ASN A 1 110 ? 1.619 -2.099 7.017 1.00 98.00 110 ASN A C 1
ATOM 721 O O . ASN A 1 110 ? 1.825 -1.141 6.270 1.00 98.00 110 ASN A O 1
ATOM 725 N N . ILE A 1 111 ? 0.420 -2.694 7.080 1.00 98.44 111 ILE A N 1
ATOM 726 C CA . ILE A 1 111 ? -0.759 -2.237 6.322 1.00 98.44 111 ILE A CA 1
ATOM 727 C C . ILE A 1 111 ? -1.119 -0.794 6.720 1.00 98.44 111 ILE A C 1
ATOM 729 O O . ILE A 1 111 ? -1.363 0.041 5.848 1.00 98.44 111 ILE A O 1
ATOM 733 N N . ARG A 1 112 ? -1.102 -0.473 8.021 1.00 96.94 112 ARG A N 1
ATOM 734 C CA . ARG A 1 112 ? -1.383 0.866 8.559 1.00 96.94 112 ARG A CA 1
ATOM 735 C C . ARG A 1 112 ? -0.429 1.910 7.978 1.00 96.94 112 ARG A C 1
ATOM 737 O O . ARG A 1 112 ? -0.897 2.943 7.514 1.00 96.94 112 ARG A O 1
ATOM 744 N N . LEU A 1 113 ? 0.877 1.631 7.949 1.00 96.88 113 LEU A N 1
ATOM 745 C CA . LEU A 1 113 ? 1.902 2.521 7.385 1.00 96.88 113 LEU A CA 1
ATOM 746 C C . LEU A 1 113 ? 1.719 2.749 5.875 1.00 96.88 113 LEU A C 1
ATOM 748 O O . LEU A 1 113 ? 1.871 3.876 5.399 1.00 96.88 113 LEU A O 1
ATOM 752 N N . VAL A 1 114 ? 1.356 1.704 5.125 1.00 98.38 114 VAL A N 1
ATOM 753 C CA . VAL A 1 114 ? 1.061 1.798 3.684 1.00 98.38 114 VAL A CA 1
ATOM 754 C C . VAL A 1 114 ? -0.180 2.660 3.429 1.00 98.38 114 VAL A C 1
ATOM 756 O O . VAL A 1 114 ? -0.154 3.528 2.552 1.00 98.38 114 VAL A O 1
ATOM 759 N N . LEU A 1 115 ? -1.251 2.478 4.207 1.00 97.75 115 LEU A N 1
ATOM 760 C CA . LEU A 1 115 ? -2.485 3.265 4.092 1.00 97.75 115 LEU A CA 1
ATOM 761 C C . LEU A 1 115 ? -2.290 4.722 4.528 1.00 97.75 115 LEU A C 1
ATOM 763 O O . LEU A 1 115 ? -2.734 5.636 3.833 1.00 97.75 115 LEU A O 1
ATOM 767 N N . GLU A 1 116 ? -1.554 4.945 5.619 1.00 95.94 116 GLU A N 1
ATOM 768 C CA . GLU A 1 116 ? -1.163 6.273 6.097 1.00 95.94 116 GLU A CA 1
ATOM 769 C C . GLU A 1 116 ? -0.393 7.036 5.018 1.00 95.94 116 GLU A C 1
ATOM 771 O O . GLU A 1 116 ? -0.738 8.177 4.710 1.00 95.94 116 GLU A O 1
ATOM 776 N N . LYS A 1 117 ? 0.569 6.383 4.350 1.00 97.00 117 LYS A N 1
ATOM 777 C CA . LYS A 1 117 ? 1.300 7.015 3.251 1.00 97.00 117 LYS A CA 1
ATOM 778 C C . LYS A 1 117 ? 0.402 7.399 2.075 1.00 97.00 117 LYS A C 1
ATOM 780 O O . LYS A 1 117 ? 0.575 8.463 1.483 1.00 97.00 117 LYS A O 1
ATOM 785 N N . GLY A 1 118 ? -0.554 6.545 1.722 1.00 96.94 118 GLY A N 1
ATOM 786 C CA . GLY A 1 118 ? -1.478 6.838 0.629 1.00 96.94 118 GLY A CA 1
ATOM 787 C C . GLY A 1 118 ? -2.394 8.016 0.965 1.00 96.94 118 GLY A C 1
ATOM 788 O O . GLY A 1 118 ? -2.616 8.884 0.119 1.00 96.94 118 GLY A O 1
ATOM 789 N N . HIS A 1 119 ? -2.842 8.101 2.220 1.00 94.94 119 HIS A N 1
ATOM 790 C CA . HIS A 1 119 ? -3.594 9.243 2.733 1.00 94.94 119 HIS A CA 1
ATOM 791 C C . HIS A 1 119 ? -2.762 10.539 2.730 1.00 94.94 119 HIS A C 1
ATOM 793 O O . HIS A 1 119 ? -3.243 11.555 2.235 1.00 94.94 119 HIS A O 1
ATOM 799 N N . GLU A 1 120 ? -1.506 10.517 3.202 1.00 94.50 120 GLU A N 1
ATOM 800 C CA . GLU A 1 120 ? -0.564 11.653 3.088 1.00 94.50 120 GLU A CA 1
ATOM 801 C C . GLU A 1 120 ? -0.427 12.156 1.637 1.00 94.50 120 GLU A C 1
ATOM 803 O O . GLU A 1 120 ? -0.256 13.350 1.401 1.00 94.50 120 GLU A O 1
ATOM 808 N N . MET A 1 121 ? -0.487 11.243 0.662 1.00 95.19 121 MET A N 1
ATOM 809 C CA . MET A 1 121 ? -0.355 11.535 -0.769 1.00 95.19 121 MET A CA 1
ATOM 810 C C . MET A 1 121 ? -1.684 11.858 -1.473 1.00 95.19 121 MET A C 1
ATOM 812 O O . MET A 1 121 ? -1.669 12.147 -2.673 1.00 95.19 121 MET A O 1
ATOM 816 N N . GLY A 1 122 ? -2.818 11.801 -0.766 1.00 95.12 122 GLY A N 1
ATOM 817 C CA . GLY A 1 122 ? -4.146 12.071 -1.320 1.00 95.12 122 GLY A CA 1
ATOM 818 C C . GLY A 1 122 ? -4.582 11.103 -2.428 1.00 95.12 122 GLY A C 1
ATOM 819 O O . GLY A 1 122 ? -5.293 11.517 -3.345 1.00 95.12 122 GLY A O 1
ATOM 820 N N . VAL A 1 123 ? -4.137 9.840 -2.400 1.00 96.00 123 VAL A N 1
ATOM 821 C CA . VAL A 1 123 ? -4.569 8.842 -3.398 1.00 96.00 123 VAL A CA 1
ATOM 822 C C . VAL A 1 123 ? -5.979 8.318 -3.106 1.00 96.00 123 VAL A C 1
ATOM 824 O O . VAL A 1 123 ? -6.460 8.371 -1.977 1.00 96.00 123 VAL A O 1
ATOM 827 N N . SER A 1 124 ? -6.661 7.805 -4.132 1.00 96.81 124 SER A N 1
ATOM 828 C CA . SER A 1 124 ? -8.029 7.291 -4.001 1.00 96.81 124 SER A CA 1
ATOM 829 C C . SER A 1 124 ? -8.092 5.947 -3.265 1.00 96.81 124 SER A C 1
ATOM 831 O O . SER A 1 124 ? -7.145 5.163 -3.309 1.00 96.81 124 SER A O 1
ATOM 833 N N . ASP A 1 125 ? -9.253 5.622 -2.683 1.00 96.62 125 ASP A N 1
ATOM 834 C CA . ASP A 1 125 ? -9.525 4.313 -2.062 1.00 96.62 125 ASP A CA 1
ATOM 835 C C . ASP A 1 125 ? -9.183 3.125 -2.988 1.00 96.62 125 ASP A C 1
ATOM 837 O O . ASP A 1 125 ? -8.695 2.099 -2.521 1.00 96.62 125 ASP A O 1
ATOM 841 N N . LYS A 1 126 ? -9.376 3.269 -4.310 1.00 97.38 126 LYS A N 1
ATOM 842 C CA . LYS A 1 126 ? -8.975 2.270 -5.321 1.00 97.38 126 LYS A CA 1
ATOM 843 C C . LYS A 1 126 ? -7.459 2.038 -5.318 1.00 97.38 126 LYS A C 1
ATOM 845 O O . LYS A 1 126 ? -7.005 0.899 -5.334 1.00 97.38 126 LYS A O 1
ATOM 850 N N . VAL A 1 127 ? -6.679 3.117 -5.274 1.00 98.06 127 VAL A N 1
ATOM 851 C CA . VAL A 1 127 ? -5.212 3.065 -5.239 1.00 98.06 127 VAL A CA 1
ATOM 852 C C . VAL A 1 127 ? -4.710 2.535 -3.885 1.00 98.06 127 VAL A C 1
ATOM 854 O O . VAL A 1 127 ? -3.761 1.753 -3.867 1.00 98.06 127 VAL A O 1
ATOM 857 N N . LEU A 1 128 ? -5.372 2.882 -2.772 1.00 98.50 128 LEU A N 1
ATOM 858 C CA . LEU A 1 128 ? -5.107 2.289 -1.450 1.00 98.50 128 LEU A CA 1
ATOM 859 C C . LEU A 1 128 ? -5.359 0.772 -1.447 1.00 98.50 128 LEU A C 1
ATOM 861 O O . LEU A 1 128 ? -4.518 0.005 -0.985 1.00 98.50 128 LEU A O 1
ATOM 865 N N . THR A 1 129 ? -6.495 0.339 -2.000 1.00 98.50 129 THR A N 1
ATOM 866 C CA . THR A 1 129 ? -6.882 -1.080 -2.077 1.00 98.50 129 THR A CA 1
ATOM 867 C C . THR A 1 129 ? -5.860 -1.874 -2.892 1.00 98.50 129 THR A C 1
ATOM 869 O O . THR A 1 129 ? -5.345 -2.875 -2.405 1.00 98.50 129 THR A O 1
ATOM 872 N N . ALA A 1 130 ? -5.469 -1.371 -4.070 1.00 98.25 130 ALA A N 1
ATOM 873 C CA . ALA A 1 130 ? -4.438 -1.988 -4.906 1.00 98.25 130 ALA A CA 1
ATOM 874 C C . ALA A 1 130 ? -3.080 -2.131 -4.183 1.00 98.25 130 ALA A C 1
ATOM 876 O O . ALA A 1 130 ? -2.408 -3.152 -4.328 1.00 98.25 130 ALA A O 1
ATOM 877 N N . ALA A 1 131 ? -2.675 -1.152 -3.364 1.00 98.56 131 ALA A N 1
ATOM 878 C CA . ALA A 1 131 ? -1.445 -1.261 -2.575 1.00 98.56 131 ALA A CA 1
ATOM 879 C C . ALA A 1 131 ? -1.530 -2.362 -1.504 1.00 98.56 131 ALA A C 1
ATOM 881 O O . ALA A 1 131 ? -0.567 -3.108 -1.317 1.00 98.56 131 ALA A O 1
ATOM 882 N N . VAL A 1 132 ? -2.677 -2.501 -0.827 1.00 98.69 132 VAL A N 1
ATOM 883 C CA . VAL A 1 132 ? -2.873 -3.557 0.180 1.00 98.69 132 VAL A CA 1
ATOM 884 C C . VAL A 1 132 ? -2.959 -4.945 -0.471 1.00 98.69 132 VAL A C 1
ATOM 886 O O . VAL A 1 132 ? -2.307 -5.870 0.008 1.00 98.69 132 VAL A O 1
ATOM 889 N N . GLU A 1 133 ? -3.654 -5.093 -1.605 1.00 98.12 133 GLU A N 1
ATOM 890 C CA . GLU A 1 133 ? -3.615 -6.323 -2.419 1.00 98.12 133 GLU A CA 1
ATOM 891 C C . GLU A 1 133 ? -2.179 -6.712 -2.786 1.00 98.12 133 GLU A C 1
ATOM 893 O O . GLU A 1 133 ? -1.792 -7.875 -2.655 1.00 98.12 133 GLU A O 1
ATOM 898 N N . THR A 1 134 ? -1.373 -5.736 -3.221 1.00 97.88 134 THR A N 1
ATOM 899 C CA . THR A 1 134 ? 0.023 -5.969 -3.591 1.00 97.88 134 THR A CA 1
ATOM 900 C C . THR A 1 134 ? 0.820 -6.523 -2.418 1.00 97.88 134 THR A C 1
ATOM 902 O O . THR A 1 134 ? 1.382 -7.606 -2.550 1.00 97.88 134 THR A O 1
ATOM 905 N N . ILE A 1 135 ? 0.836 -5.872 -1.252 1.00 98.44 135 ILE A N 1
ATOM 906 C CA . ILE A 1 135 ? 1.645 -6.368 -0.122 1.00 98.44 135 ILE A CA 1
ATOM 907 C C . ILE A 1 135 ? 1.131 -7.709 0.432 1.00 98.44 135 ILE A C 1
ATOM 909 O O . ILE A 1 135 ? 1.928 -8.522 0.906 1.00 98.44 135 ILE A O 1
ATOM 913 N N . ILE A 1 136 ? -0.175 -8.000 0.324 1.00 98.00 136 ILE A N 1
ATOM 914 C CA . ILE A 1 136 ? -0.727 -9.326 0.644 1.00 98.00 136 ILE A CA 1
ATOM 915 C C . ILE A 1 136 ? -0.142 -10.385 -0.302 1.00 98.00 136 ILE A C 1
ATOM 917 O O . ILE A 1 136 ? 0.358 -11.408 0.172 1.00 98.00 136 ILE A O 1
ATOM 921 N N . VAL A 1 137 ? -0.149 -10.154 -1.618 1.00 95.38 137 VAL A N 1
ATOM 922 C CA . VAL A 1 137 ? 0.419 -11.097 -2.598 1.00 95.38 137 VAL A CA 1
ATOM 923 C C . VAL A 1 137 ? 1.926 -11.257 -2.404 1.00 95.38 137 VAL A C 1
ATOM 925 O O . VAL A 1 137 ? 2.372 -12.383 -2.165 1.00 95.38 137 VAL A O 1
ATOM 928 N N . GLU A 1 138 ? 2.671 -10.151 -2.473 1.00 94.19 138 GLU A N 1
ATOM 929 C CA . GLU A 1 138 ? 4.137 -10.117 -2.577 1.00 94.19 138 GLU A CA 1
ATOM 930 C C . GLU A 1 138 ? 4.835 -10.614 -1.309 1.00 94.19 138 GLU A C 1
ATOM 932 O O . GLU A 1 138 ? 5.754 -11.428 -1.386 1.00 94.19 138 GLU A O 1
ATOM 937 N N . SER A 1 139 ? 4.400 -10.153 -0.131 1.00 96.75 139 SER A N 1
ATOM 938 C CA . SER A 1 139 ? 5.085 -10.446 1.133 1.00 96.75 139 SER A CA 1
ATOM 939 C C . SER A 1 139 ? 4.182 -11.002 2.231 1.00 96.75 139 SER A C 1
ATOM 941 O O . SER A 1 139 ? 4.650 -11.255 3.340 1.00 96.75 139 SER A O 1
ATOM 943 N N . THR A 1 140 ? 2.890 -11.225 1.964 1.00 97.19 140 THR A N 1
ATOM 944 C CA . THR A 1 140 ? 1.914 -11.574 3.017 1.00 97.19 140 THR A CA 1
ATOM 945 C C . THR A 1 140 ? 1.892 -10.487 4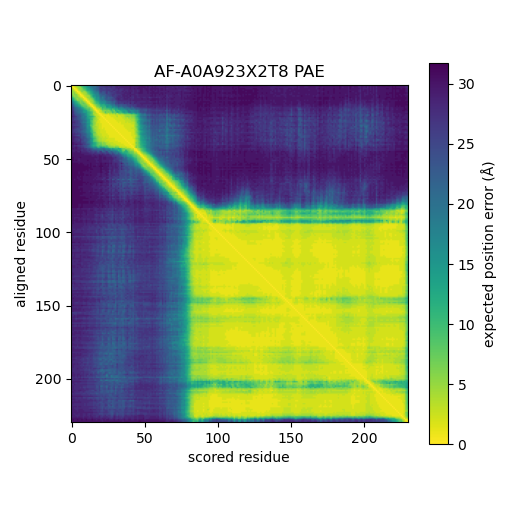.111 1.00 97.19 140 THR A C 1
ATOM 947 O O . THR A 1 140 ? 1.789 -10.782 5.298 1.00 97.19 140 THR A O 1
ATOM 950 N N . ALA A 1 141 ? 2.034 -9.223 3.692 1.00 97.56 141 ALA A N 1
ATOM 951 C CA . ALA A 1 141 ? 2.145 -8.015 4.514 1.00 97.56 141 ALA A CA 1
ATOM 952 C C . ALA A 1 141 ? 3.306 -7.991 5.540 1.00 97.56 141 ALA A C 1
ATOM 954 O O . ALA A 1 141 ? 3.274 -7.197 6.480 1.00 97.56 141 ALA A O 1
ATOM 955 N N . HIS A 1 142 ? 4.348 -8.808 5.357 1.00 97.00 142 HIS A N 1
ATOM 956 C CA . HIS A 1 142 ? 5.575 -8.778 6.167 1.00 97.00 142 HIS A CA 1
ATOM 957 C C . HIS A 1 142 ? 6.688 -7.955 5.513 1.00 97.00 142 HIS A C 1
ATOM 959 O O . HIS A 1 142 ? 6.866 -7.986 4.292 1.00 97.00 142 HIS A O 1
ATOM 965 N N . ASN A 1 143 ? 7.480 -7.236 6.309 1.00 97.31 143 ASN A N 1
ATOM 966 C CA . ASN A 1 143 ? 8.544 -6.381 5.778 1.00 97.31 143 ASN A CA 1
ATOM 967 C C . ASN A 1 143 ? 9.887 -7.132 5.677 1.00 97.31 143 ASN A C 1
ATOM 969 O O . ASN A 1 143 ? 10.763 -7.010 6.535 1.00 97.31 143 ASN A O 1
ATOM 973 N N . TYR A 1 144 ? 10.057 -7.948 4.633 1.00 94.38 144 TYR A N 1
ATOM 974 C CA . TYR A 1 144 ? 11.252 -8.785 4.484 1.00 94.38 144 TYR A CA 1
ATOM 975 C C . TYR A 1 144 ? 12.506 -8.014 4.044 1.00 94.38 144 TYR A C 1
ATOM 977 O O . TYR A 1 144 ? 12.465 -7.150 3.172 1.00 94.38 144 TYR A O 1
ATOM 985 N N . LYS A 1 145 ? 13.669 -8.416 4.572 1.00 92.38 145 LYS A N 1
ATOM 986 C CA . LYS A 1 145 ? 15.000 -7.910 4.167 1.00 92.38 145 LYS A CA 1
ATOM 987 C C . LYS A 1 145 ? 15.529 -8.506 2.853 1.00 92.38 145 LYS A C 1
ATOM 989 O O . LYS A 1 145 ? 16.651 -8.210 2.458 1.00 92.38 145 LYS A O 1
ATOM 994 N N . GLY A 1 146 ? 14.760 -9.375 2.206 1.00 87.31 146 GLY A N 1
ATOM 995 C CA . GLY A 1 146 ? 15.141 -10.092 0.993 1.00 87.31 146 GLY A CA 1
ATOM 996 C C . GLY A 1 146 ? 13.977 -10.923 0.453 1.00 87.31 146 GLY A C 1
ATOM 997 O O . GLY A 1 146 ? 12.917 -10.985 1.078 1.00 87.31 146 GLY A O 1
ATOM 998 N N . GLY A 1 147 ? 14.197 -11.572 -0.686 1.00 90.69 147 GLY A N 1
ATOM 999 C CA . GLY A 1 147 ? 13.202 -12.365 -1.402 1.00 90.69 147 GLY A CA 1
ATOM 1000 C C . GLY A 1 147 ? 13.814 -12.995 -2.649 1.00 90.69 147 GLY A C 1
ATOM 1001 O O . GLY A 1 147 ? 14.974 -13.406 -2.620 1.00 90.69 147 GLY A O 1
ATOM 1002 N N . ASP A 1 148 ? 13.071 -13.048 -3.758 1.00 86.12 148 ASP A N 1
ATOM 1003 C CA . ASP A 1 148 ? 13.660 -13.456 -5.039 1.00 86.12 148 ASP A CA 1
ATOM 1004 C C . ASP A 1 148 ? 14.704 -12.432 -5.517 1.00 86.12 148 ASP A C 1
ATOM 1006 O O . ASP A 1 148 ? 14.435 -11.230 -5.581 1.00 86.12 148 ASP A O 1
ATOM 1010 N N . ARG A 1 149 ? 15.895 -12.912 -5.894 1.00 89.81 149 ARG A N 1
ATOM 1011 C CA . ARG A 1 149 ? 17.036 -12.094 -6.346 1.00 89.81 149 ARG A CA 1
ATOM 1012 C C . ARG A 1 149 ? 17.398 -10.989 -5.334 1.00 89.81 149 ARG A C 1
ATOM 1014 O O . ARG A 1 149 ? 17.924 -11.275 -4.266 1.00 89.81 149 ARG A O 1
ATOM 1021 N N . ASP A 1 150 ? 17.162 -9.732 -5.697 1.00 90.44 150 ASP A N 1
ATOM 1022 C CA . ASP A 1 150 ? 17.446 -8.505 -4.944 1.00 90.44 150 ASP A CA 1
ATOM 1023 C C . ASP A 1 150 ? 16.167 -7.801 -4.442 1.00 90.44 150 ASP A C 1
ATOM 1025 O O . ASP A 1 150 ? 16.212 -6.627 -4.065 1.00 90.44 150 ASP A O 1
ATOM 1029 N N . SER A 1 151 ? 15.028 -8.499 -4.466 1.00 94.12 151 SER A N 1
ATOM 1030 C CA . SER A 1 151 ? 13.722 -8.001 -4.014 1.00 94.12 151 SER A CA 1
ATOM 1031 C C . SER A 1 151 ? 13.702 -7.771 -2.502 1.00 94.12 151 SER A C 1
ATOM 1033 O O . SER A 1 151 ? 14.213 -8.591 -1.739 1.00 94.12 151 SER A O 1
ATOM 1035 N N . VAL A 1 152 ? 13.131 -6.648 -2.060 1.00 94.62 152 VAL A N 1
ATOM 1036 C CA . VAL A 1 152 ? 13.108 -6.224 -0.648 1.00 94.62 152 VAL A CA 1
ATOM 1037 C C . VAL A 1 152 ? 11.747 -5.627 -0.290 1.00 94.62 152 VAL A C 1
ATOM 1039 O O . VAL A 1 152 ? 11.074 -5.023 -1.128 1.00 94.62 152 VAL A O 1
ATOM 1042 N N . GLY A 1 153 ? 11.373 -5.778 0.978 1.00 96.88 153 GLY A N 1
ATOM 1043 C CA . GLY A 1 153 ? 10.282 -5.066 1.625 1.00 96.88 153 GLY A CA 1
ATOM 1044 C C . GLY A 1 153 ? 8.887 -5.588 1.305 1.00 96.88 153 GLY A C 1
ATOM 1045 O O . GLY A 1 153 ? 8.712 -6.647 0.697 1.00 96.88 153 GLY A O 1
ATOM 1046 N N . LEU A 1 154 ? 7.886 -4.814 1.728 1.00 97.69 154 LEU A N 1
ATOM 1047 C CA . LEU A 1 154 ? 6.462 -5.147 1.593 1.00 97.69 154 LEU A CA 1
ATOM 1048 C C . LEU A 1 154 ? 6.022 -5.377 0.140 1.00 97.69 154 LEU A C 1
ATOM 1050 O O . LEU A 1 154 ? 5.216 -6.256 -0.138 1.00 97.69 154 LEU A O 1
ATOM 1054 N N . PHE A 1 155 ? 6.573 -4.594 -0.787 1.00 97.00 155 PHE A N 1
ATOM 1055 C CA . PHE A 1 155 ? 6.236 -4.641 -2.212 1.00 97.00 155 PHE A CA 1
ATOM 1056 C C . PHE A 1 155 ? 7.180 -5.542 -3.026 1.00 97.00 155 PHE A C 1
ATOM 1058 O O . PHE A 1 155 ? 7.072 -5.571 -4.248 1.00 97.00 155 PHE A O 1
ATOM 1065 N N . GLN A 1 156 ? 8.143 -6.218 -2.378 1.00 96.62 156 GLN A N 1
ATOM 1066 C CA . GLN A 1 156 ? 9.191 -7.018 -3.035 1.00 96.62 156 GLN A CA 1
ATOM 1067 C C . GLN A 1 156 ? 9.864 -6.280 -4.213 1.00 96.62 156 GLN A C 1
ATOM 1069 O O . GLN A 1 156 ? 10.194 -6.847 -5.252 1.00 96.62 156 GLN A O 1
ATOM 1074 N N . GLN A 1 157 ? 10.090 -4.976 -4.048 1.00 92.81 157 GLN A N 1
ATOM 1075 C CA . GLN A 1 157 ? 10.677 -4.130 -5.083 1.00 92.81 157 GLN A CA 1
ATOM 1076 C C . GLN A 1 157 ? 12.153 -4.489 -5.283 1.00 92.81 157 GLN A C 1
ATOM 1078 O O . GLN A 1 157 ? 12.898 -4.644 -4.314 1.00 92.81 157 GLN A O 1
ATOM 1083 N N . ARG A 1 158 ? 12.599 -4.573 -6.540 1.00 93.81 158 ARG A N 1
ATOM 1084 C CA . ARG A 1 158 ? 14.011 -4.771 -6.932 1.00 93.81 158 ARG A CA 1
ATOM 1085 C C . ARG A 1 158 ? 14.798 -3.454 -6.933 1.00 93.81 158 ARG A C 1
ATOM 1087 O O . ARG A 1 158 ? 14.197 -2.384 -6.914 1.00 93.81 158 ARG A O 1
ATOM 1094 N N . ALA A 1 159 ? 16.128 -3.504 -7.014 1.00 93.88 159 ALA A N 1
ATOM 1095 C CA . ALA A 1 159 ? 17.010 -2.330 -6.938 1.00 93.88 159 ALA A CA 1
ATOM 1096 C C . ALA A 1 159 ? 16.746 -1.241 -8.002 1.00 93.88 159 ALA A C 1
ATOM 1098 O O . ALA A 1 159 ? 17.103 -0.085 -7.795 1.00 93.88 159 ALA A O 1
ATOM 1099 N N . SER A 1 160 ? 16.064 -1.561 -9.108 1.00 92.69 160 SER A N 1
ATOM 1100 C CA . SER A 1 160 ? 15.584 -0.566 -10.083 1.00 92.69 160 SER A CA 1
ATOM 1101 C C . SER A 1 160 ? 14.577 0.438 -9.505 1.00 92.69 160 SER A C 1
ATOM 1103 O O . SER A 1 160 ? 14.374 1.493 -10.094 1.00 92.69 160 SER A O 1
ATOM 1105 N N . TRP A 1 161 ? 13.950 0.121 -8.369 1.00 92.06 161 TRP A N 1
ATOM 1106 C CA . TRP A 1 161 ? 13.066 1.023 -7.629 1.00 92.06 161 TRP A CA 1
ATOM 1107 C C . TRP A 1 161 ? 13.820 1.928 -6.643 1.00 92.06 161 TRP A C 1
ATOM 1109 O O . TRP A 1 161 ? 13.219 2.849 -6.097 1.00 92.06 161 TRP A O 1
ATOM 1119 N N . GLY A 1 162 ? 15.113 1.697 -6.388 1.00 94.31 162 GLY A N 1
ATOM 1120 C CA . GLY A 1 162 ? 15.942 2.529 -5.510 1.00 94.31 162 GLY A CA 1
ATOM 1121 C C . GLY A 1 162 ? 16.820 1.743 -4.535 1.00 94.31 162 GLY A C 1
ATOM 1122 O O . GLY A 1 162 ? 17.063 0.543 -4.701 1.00 94.31 162 GLY A O 1
ATOM 1123 N N . SER A 1 163 ? 17.313 2.433 -3.505 1.00 97.25 163 SER A N 1
ATOM 1124 C CA . SER A 1 163 ? 18.252 1.871 -2.526 1.00 97.25 163 SER A CA 1
ATOM 1125 C C . SER A 1 163 ? 17.631 0.726 -1.709 1.00 97.25 163 SER A C 1
ATOM 1127 O O . SER A 1 163 ? 16.432 0.457 -1.787 1.00 97.25 163 SER A O 1
ATOM 1129 N N . PHE A 1 164 ? 18.448 0.001 -0.939 1.00 96.25 164 PHE A N 1
ATOM 1130 C CA . PHE A 1 164 ? 17.929 -0.996 0.003 1.00 96.25 164 PHE A CA 1
ATOM 1131 C C . PHE A 1 164 ? 17.007 -0.343 1.044 1.00 96.25 164 PHE A C 1
ATOM 1133 O O . PHE A 1 164 ? 15.871 -0.779 1.205 1.00 96.25 164 PHE A O 1
ATOM 1140 N N . ASP A 1 165 ? 17.472 0.730 1.688 1.00 96.94 165 ASP A N 1
ATOM 1141 C CA . ASP A 1 165 ? 16.753 1.390 2.780 1.00 96.94 165 ASP A CA 1
ATOM 1142 C C . ASP A 1 165 ? 15.421 1.987 2.306 1.00 96.94 165 ASP A C 1
ATOM 1144 O O . ASP A 1 165 ? 14.402 1.825 2.969 1.00 96.94 165 ASP A O 1
ATOM 1148 N N . GLU A 1 166 ? 15.386 2.582 1.109 1.00 96.12 166 GLU A N 1
ATOM 1149 C CA . GLU A 1 166 ? 14.153 3.123 0.519 1.00 96.12 166 GLU A CA 1
ATOM 1150 C C . GLU A 1 166 ? 13.105 2.049 0.184 1.00 96.12 166 GLU A C 1
ATOM 1152 O O . GLU A 1 166 ? 11.913 2.345 0.157 1.00 96.12 166 GLU A O 1
ATOM 1157 N N . ARG A 1 167 ? 13.540 0.825 -0.142 1.00 97.06 167 ARG A N 1
ATOM 1158 C CA . ARG A 1 167 ? 12.647 -0.304 -0.462 1.00 97.06 167 ARG A CA 1
ATOM 1159 C C . ARG A 1 167 ? 12.250 -1.095 0.782 1.00 97.06 167 ARG A C 1
ATOM 1161 O O . ARG A 1 167 ? 11.233 -1.783 0.763 1.00 97.06 167 ARG A O 1
ATOM 1168 N N . HIS A 1 168 ? 13.047 -1.013 1.847 1.00 97.62 168 HIS A N 1
ATOM 1169 C CA . HIS A 1 168 ? 12.757 -1.639 3.133 1.00 97.62 168 HIS A CA 1
ATOM 1170 C C . HIS A 1 168 ? 11.931 -0.735 4.061 1.00 97.62 168 HIS A C 1
ATOM 1172 O O . HIS A 1 168 ? 11.199 -1.256 4.897 1.00 97.62 168 HIS A O 1
ATOM 1178 N N . ASP A 1 169 ? 11.992 0.592 3.921 1.00 98.12 169 ASP A N 1
ATOM 1179 C CA . ASP A 1 169 ? 11.094 1.504 4.635 1.00 98.12 169 ASP A CA 1
ATOM 1180 C C . ASP A 1 169 ? 9.651 1.412 4.083 1.00 98.12 169 ASP A C 1
ATOM 1182 O O . ASP A 1 169 ? 9.428 1.724 2.907 1.00 98.12 169 ASP A O 1
ATOM 1186 N N . PRO A 1 170 ? 8.645 1.027 4.901 1.00 97.81 170 PRO A N 1
ATOM 1187 C CA . PRO A 1 170 ? 7.268 0.835 4.443 1.00 97.81 170 PRO A CA 1
ATOM 1188 C C . PRO A 1 170 ? 6.654 2.053 3.750 1.00 97.81 170 PRO A C 1
ATOM 1190 O O . PRO A 1 170 ? 6.010 1.905 2.709 1.00 97.81 170 PRO A O 1
ATOM 1193 N N . LYS A 1 171 ? 6.856 3.260 4.299 1.00 98.00 171 LYS A N 1
ATOM 1194 C CA . LYS A 1 171 ? 6.273 4.490 3.742 1.00 98.00 171 LYS A CA 1
ATOM 1195 C C . LYS A 1 171 ? 6.974 4.912 2.449 1.00 98.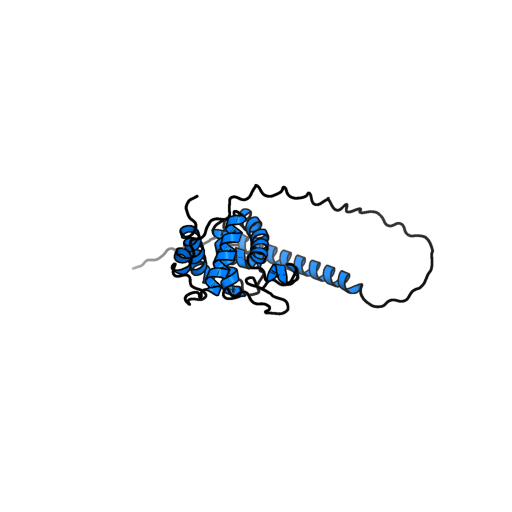00 171 LYS A C 1
ATOM 1197 O O . LYS A 1 171 ? 6.312 5.371 1.522 1.00 98.00 171 LYS A O 1
ATOM 1202 N N . THR A 1 172 ? 8.286 4.741 2.337 1.00 97.88 172 THR A N 1
ATOM 1203 C CA . THR A 1 172 ? 9.032 5.083 1.118 1.00 97.88 172 THR A CA 1
ATOM 1204 C C . THR A 1 172 ? 8.702 4.117 -0.020 1.00 97.88 172 THR A C 1
ATOM 1206 O O . THR A 1 172 ? 8.370 4.566 -1.120 1.00 97.88 172 THR A O 1
ATOM 1209 N N . ALA A 1 173 ? 8.676 2.807 0.247 1.00 97.94 173 ALA A N 1
ATOM 1210 C CA . ALA A 1 173 ? 8.294 1.794 -0.739 1.00 97.94 173 ALA A CA 1
ATOM 1211 C C . ALA A 1 173 ? 6.843 1.975 -1.231 1.00 97.94 173 ALA A C 1
ATOM 1213 O O . ALA A 1 173 ? 6.582 1.900 -2.437 1.00 97.94 173 ALA A O 1
ATOM 1214 N N . ALA A 1 174 ? 5.913 2.286 -0.315 1.00 98.44 174 ALA A N 1
ATOM 1215 C CA . ALA A 1 174 ? 4.524 2.606 -0.646 1.00 98.44 174 ALA A CA 1
ATOM 1216 C C . ALA A 1 174 ? 4.405 3.879 -1.494 1.00 98.44 174 ALA A C 1
ATOM 1218 O O . ALA A 1 174 ? 3.668 3.890 -2.477 1.00 98.44 174 ALA A O 1
ATOM 1219 N N . GLY A 1 175 ? 5.161 4.933 -1.166 1.00 97.94 175 GLY A N 1
ATOM 1220 C CA . GLY A 1 175 ? 5.177 6.173 -1.945 1.00 97.94 175 GLY A CA 1
ATOM 1221 C C . GLY A 1 175 ? 5.515 5.934 -3.418 1.00 97.94 175 GLY A C 1
ATOM 1222 O O . GLY A 1 175 ? 4.788 6.387 -4.301 1.00 97.94 175 GLY A O 1
ATOM 1223 N N . LYS A 1 176 ? 6.541 5.118 -3.678 1.00 96.12 176 LYS A N 1
ATOM 1224 C CA . LYS A 1 176 ? 6.957 4.736 -5.036 1.00 96.12 176 LYS A CA 1
ATOM 1225 C C . LYS A 1 176 ? 5.887 3.924 -5.776 1.00 96.12 176 LYS A C 1
ATOM 1227 O O . LYS A 1 176 ? 5.631 4.176 -6.954 1.00 96.12 176 LYS A O 1
ATOM 1232 N N . PHE A 1 177 ? 5.205 2.998 -5.092 1.00 97.06 177 PHE A N 1
ATOM 1233 C CA . PHE A 1 177 ? 4.047 2.294 -5.662 1.00 97.06 177 PHE A CA 1
ATOM 1234 C C . PHE A 1 177 ? 2.927 3.280 -6.040 1.00 97.06 177 PHE A C 1
ATOM 1236 O O . PHE A 1 177 ? 2.400 3.233 -7.153 1.00 97.06 177 PHE A O 1
ATOM 1243 N N . TYR A 1 178 ? 2.593 4.214 -5.145 1.00 98.06 178 TYR A N 1
ATOM 1244 C CA . TYR A 1 178 ? 1.531 5.200 -5.351 1.00 98.06 178 TYR A CA 1
ATOM 1245 C C . TYR A 1 178 ? 1.815 6.193 -6.483 1.00 98.06 178 TYR A C 1
ATOM 1247 O O . TYR A 1 178 ? 0.886 6.571 -7.201 1.00 98.06 178 TYR A O 1
ATOM 1255 N N . GLU A 1 179 ? 3.072 6.587 -6.689 1.00 93.88 179 GLU A N 1
ATOM 1256 C CA . GLU A 1 179 ? 3.495 7.406 -7.832 1.00 93.88 179 GLU A CA 1
ATOM 1257 C C . GLU A 1 179 ? 3.206 6.712 -9.172 1.00 93.88 179 GLU A C 1
ATOM 1259 O O . GLU A 1 179 ? 2.645 7.336 -10.078 1.00 93.88 179 GLU A O 1
ATOM 1264 N N . GLY A 1 180 ? 3.510 5.413 -9.276 1.00 89.62 180 GLY A N 1
ATOM 1265 C CA . GLY A 1 180 ? 3.176 4.598 -10.448 1.00 89.62 180 GLY A CA 1
ATOM 1266 C C . GLY A 1 180 ? 1.669 4.368 -10.611 1.00 89.62 180 GLY A C 1
ATOM 1267 O O . GLY A 1 180 ? 1.123 4.532 -11.705 1.00 89.62 180 GLY A O 1
ATOM 1268 N N . ALA A 1 181 ? 0.978 4.034 -9.517 1.00 93.81 181 ALA A N 1
ATOM 1269 C CA . ALA A 1 181 ? -0.438 3.679 -9.526 1.00 93.81 181 ALA A CA 1
ATOM 1270 C C . ALA A 1 181 ? -1.358 4.866 -9.862 1.00 93.81 181 ALA A C 1
ATOM 1272 O O . ALA A 1 181 ? -2.241 4.749 -10.715 1.00 93.81 181 ALA A O 1
ATOM 1273 N N . ARG A 1 182 ? -1.170 6.025 -9.211 1.00 93.00 182 ARG A N 1
ATOM 1274 C CA . ARG A 1 182 ? -2.139 7.135 -9.281 1.00 93.00 182 ARG A CA 1
ATOM 1275 C C . ARG A 1 182 ? -2.314 7.672 -10.704 1.00 93.00 182 ARG A C 1
ATOM 1277 O O . ARG A 1 182 ? -3.436 7.916 -11.134 1.00 93.00 182 ARG A O 1
ATOM 1284 N N . ASN A 1 183 ? -1.218 7.804 -11.455 1.00 89.31 183 ASN A N 1
ATOM 1285 C CA . ASN A 1 183 ? -1.248 8.353 -12.810 1.00 89.31 183 ASN A CA 1
ATOM 1286 C C . ASN A 1 183 ? -1.989 7.397 -13.759 1.00 89.31 183 ASN A C 1
ATOM 1288 O O . ASN A 1 183 ? -2.806 7.834 -14.570 1.00 89.31 183 ASN A O 1
ATOM 1292 N N . TYR A 1 184 ? -1.752 6.088 -13.617 1.00 91.00 184 TYR A N 1
ATOM 1293 C CA . TYR A 1 184 ? -2.432 5.072 -14.415 1.00 91.00 184 TYR A CA 1
ATOM 1294 C C . TYR A 1 184 ? -3.924 4.978 -14.074 1.00 91.00 184 TYR A C 1
ATOM 1296 O O . TYR A 1 184 ? -4.743 4.939 -14.990 1.00 91.00 184 TYR A O 1
ATOM 1304 N N . SER A 1 185 ? -4.283 5.012 -12.784 1.00 93.25 185 SER A N 1
ATOM 1305 C CA . SER A 1 185 ? -5.681 4.978 -12.330 1.00 93.25 185 SER A CA 1
ATOM 1306 C C . SER A 1 185 ? -6.486 6.209 -12.757 1.00 93.25 185 SER A C 1
ATOM 1308 O O . SER A 1 185 ? -7.681 6.076 -12.995 1.00 93.25 185 SER A O 1
ATOM 1310 N N . THR A 1 186 ? -5.867 7.390 -12.857 1.00 91.25 186 THR A N 1
ATOM 1311 C CA . THR A 1 186 ? -6.535 8.599 -13.374 1.00 91.25 186 THR A CA 1
ATOM 1312 C C . THR A 1 186 ? -6.786 8.504 -14.879 1.00 91.25 186 THR A C 1
ATOM 1314 O O . THR A 1 186 ? -7.837 8.926 -15.351 1.00 91.25 186 THR A O 1
ATOM 1317 N N . ALA A 1 187 ? -5.847 7.929 -15.639 1.00 92.44 187 ALA A N 1
ATOM 1318 C CA . ALA A 1 187 ? -6.003 7.720 -17.080 1.00 92.44 187 ALA A CA 1
ATOM 1319 C C . ALA A 1 187 ? -6.968 6.567 -17.431 1.00 92.44 187 ALA A C 1
ATOM 1321 O O . ALA A 1 187 ? -7.563 6.578 -18.505 1.00 92.44 187 ALA A O 1
ATOM 1322 N N . HIS A 1 188 ? -7.133 5.589 -16.534 1.00 94.31 188 HIS A N 1
ATOM 1323 C CA . HIS A 1 188 ? -7.974 4.404 -16.721 1.00 94.31 188 HIS A CA 1
ATOM 1324 C C . HIS A 1 188 ? -8.958 4.278 -15.545 1.00 94.31 188 HIS A C 1
ATOM 1326 O O . HIS A 1 188 ? -8.754 3.432 -14.670 1.00 94.31 188 HIS A O 1
ATOM 1332 N N . PRO A 1 189 ? -10.015 5.113 -15.480 1.00 92.81 189 PRO A N 1
ATOM 1333 C CA . PRO A 1 189 ? -10.915 5.168 -14.325 1.00 92.81 189 PRO A CA 1
ATOM 1334 C C . PRO A 1 189 ? -11.582 3.819 -14.020 1.00 92.81 189 PRO A C 1
ATOM 1336 O O . PRO A 1 189 ? -11.788 3.495 -12.849 1.00 92.81 189 PRO A O 1
ATOM 1339 N N . ASP A 1 190 ? -11.829 3.000 -15.044 1.00 94.50 190 ASP A N 1
ATOM 1340 C CA . ASP A 1 190 ? -12.479 1.688 -14.941 1.00 94.50 190 ASP A CA 1
ATOM 1341 C C . ASP A 1 190 ? -11.515 0.525 -14.631 1.00 94.50 190 ASP A C 1
ATOM 1343 O O . ASP A 1 190 ? -11.944 -0.624 -14.544 1.00 94.50 190 ASP A O 1
ATOM 1347 N N . VAL A 1 191 ? -10.213 0.783 -14.426 1.00 94.69 191 VAL A N 1
ATOM 1348 C CA . VAL A 1 191 ? -9.260 -0.279 -14.055 1.00 94.69 191 VAL A CA 1
ATOM 1349 C C . VAL A 1 191 ? -9.658 -0.930 -12.722 1.00 94.69 191 VAL A C 1
ATOM 1351 O O . VAL A 1 191 ? -9.977 -0.230 -11.756 1.00 94.69 191 VAL A O 1
ATOM 1354 N N . SER A 1 192 ? -9.634 -2.263 -12.648 1.00 95.88 192 SER A N 1
ATOM 1355 C CA . SER A 1 192 ? -9.764 -2.981 -11.373 1.00 95.88 192 SER A CA 1
ATOM 1356 C C . SER A 1 192 ? -8.510 -2.807 -10.513 1.00 95.88 192 SER A C 1
ATOM 1358 O O . SER A 1 192 ? -7.418 -2.555 -11.026 1.00 95.88 192 SER A O 1
ATOM 1360 N N . THR A 1 193 ? -8.651 -2.962 -9.200 1.00 95.88 193 THR A N 1
ATOM 1361 C CA . THR A 1 193 ? -7.541 -2.885 -8.237 1.00 95.88 193 THR A CA 1
ATOM 1362 C C . THR A 1 193 ? -6.443 -3.894 -8.571 1.00 95.88 193 THR A C 1
ATOM 1364 O O . THR A 1 193 ? -5.311 -3.484 -8.815 1.00 95.88 193 THR A O 1
ATOM 1367 N N . GLY A 1 194 ? -6.794 -5.165 -8.790 1.00 91.44 194 GLY A N 1
ATOM 1368 C CA . GLY A 1 194 ? -5.806 -6.190 -9.135 1.00 91.44 194 GLY A CA 1
ATOM 1369 C C . GLY A 1 194 ? -5.071 -5.942 -10.462 1.00 91.44 194 GLY A C 1
ATOM 1370 O O . GLY A 1 194 ? -3.881 -6.242 -10.574 1.00 91.44 194 GLY A O 1
ATOM 1371 N N . ASN A 1 195 ? -5.728 -5.322 -11.454 1.00 92.69 195 ASN A N 1
ATOM 1372 C CA . ASN A 1 195 ? -5.064 -4.921 -12.701 1.00 92.69 195 ASN A CA 1
ATOM 1373 C C . ASN A 1 195 ? -4.164 -3.695 -12.505 1.00 92.69 195 ASN A C 1
ATOM 1375 O O . ASN A 1 195 ? -3.129 -3.588 -13.161 1.00 92.69 195 ASN A O 1
ATOM 1379 N N . LEU A 1 196 ? -4.521 -2.785 -11.595 1.00 93.62 196 LEU A N 1
ATOM 1380 C CA . LEU A 1 196 ? -3.672 -1.668 -11.191 1.00 93.6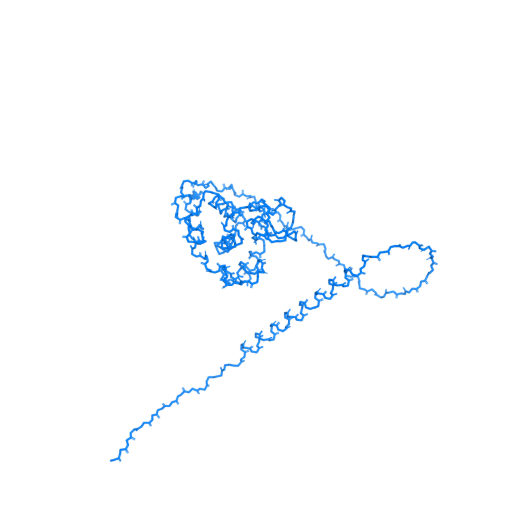2 196 LEU A CA 1
ATOM 1381 C C . LEU A 1 196 ? -2.415 -2.173 -10.460 1.00 93.62 196 LEU A C 1
ATOM 1383 O O . LEU A 1 196 ? -1.308 -1.786 -10.833 1.00 93.62 196 LEU A O 1
ATOM 1387 N N . SER A 1 197 ? -2.565 -3.098 -9.510 1.00 92.12 197 SER A N 1
ATOM 1388 C CA . SER A 1 197 ? -1.463 -3.787 -8.822 1.00 92.12 197 SER A CA 1
ATOM 1389 C C . SER A 1 197 ? -0.525 -4.483 -9.808 1.00 92.12 197 SER A C 1
ATOM 1391 O O . SER A 1 197 ? 0.677 -4.208 -9.826 1.00 92.12 197 SER A O 1
ATOM 1393 N N . GLN A 1 198 ? -1.075 -5.304 -10.710 1.00 91.50 198 GLN A N 1
ATOM 1394 C CA . GLN A 1 198 ? -0.311 -5.959 -11.772 1.00 91.50 198 GLN A CA 1
ATOM 1395 C C . GLN A 1 198 ? 0.372 -4.954 -12.711 1.00 91.50 198 GLN A C 1
ATOM 1397 O O . GLN A 1 198 ? 1.494 -5.201 -13.152 1.00 91.50 198 GLN A O 1
ATOM 1402 N N . LYS A 1 199 ? -0.267 -3.823 -13.037 1.00 91.38 199 LYS A N 1
ATOM 1403 C CA . LYS A 1 199 ? 0.315 -2.807 -13.925 1.00 91.38 199 LYS A CA 1
ATOM 1404 C C . LYS A 1 199 ? 1.544 -2.126 -13.313 1.00 91.38 199 LYS A C 1
ATOM 1406 O O . LYS A 1 199 ? 2.442 -1.745 -14.065 1.00 91.38 199 LYS A O 1
ATOM 1411 N N . VAL A 1 200 ? 1.577 -1.972 -11.990 1.00 89.19 200 VAL A N 1
ATOM 1412 C CA . VAL A 1 200 ? 2.703 -1.371 -11.259 1.00 89.19 200 VAL A CA 1
ATOM 1413 C C . VAL A 1 200 ? 3.818 -2.395 -11.015 1.00 89.19 200 VAL A C 1
ATOM 1415 O O . VAL A 1 200 ? 4.980 -2.090 -11.268 1.00 89.19 200 VAL A O 1
ATOM 1418 N N . GLN A 1 201 ? 3.475 -3.614 -10.587 1.00 88.81 201 GLN A N 1
ATOM 1419 C CA . GLN A 1 201 ? 4.448 -4.654 -10.218 1.00 88.81 201 GLN A CA 1
ATOM 1420 C C . GLN A 1 201 ? 4.998 -5.454 -11.410 1.00 88.81 201 GLN A C 1
ATOM 1422 O O . GLN A 1 201 ? 6.138 -5.9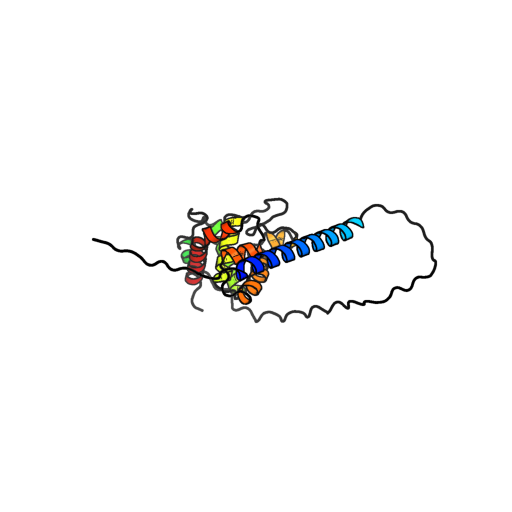11 -11.373 1.00 88.81 201 GLN A O 1
ATOM 1427 N N . VAL A 1 202 ? 4.203 -5.622 -12.474 1.00 83.00 202 VAL A N 1
ATOM 1428 C CA . VAL A 1 202 ? 4.537 -6.396 -13.686 1.00 83.00 202 VAL A CA 1
ATOM 1429 C C . VAL A 1 202 ? 4.929 -7.851 -13.363 1.00 83.00 202 VAL A C 1
ATOM 1431 O O . VAL A 1 202 ? 5.953 -8.367 -13.810 1.00 83.00 202 VAL A O 1
ATOM 1434 N N . SER A 1 203 ? 4.099 -8.534 -12.565 1.00 78.38 203 SER A N 1
ATOM 1435 C CA . SER A 1 203 ? 4.328 -9.934 -12.181 1.00 78.38 203 SER A CA 1
ATOM 1436 C C . SER A 1 203 ? 4.040 -10.920 -13.326 1.00 78.38 203 SER A C 1
ATOM 1438 O O . SER A 1 203 ? 3.375 -10.590 -14.310 1.00 78.38 203 SER A O 1
ATOM 1440 N N . ALA A 1 204 ? 4.471 -12.174 -13.168 1.00 75.62 204 ALA A N 1
ATOM 1441 C CA . ALA A 1 204 ? 4.115 -13.270 -14.077 1.00 75.62 204 ALA A CA 1
ATOM 1442 C C . ALA A 1 204 ? 2.714 -13.878 -13.821 1.00 75.62 204 ALA A C 1
ATOM 1444 O O . ALA A 1 204 ? 2.321 -14.806 -14.525 1.00 75.62 204 ALA A O 1
ATOM 1445 N N . PHE A 1 205 ? 1.974 -13.406 -12.810 1.00 76.31 205 PHE A N 1
ATOM 1446 C CA . PHE A 1 205 ? 0.725 -14.018 -12.339 1.00 76.31 205 PHE A CA 1
ATOM 1447 C C . PHE A 1 205 ? -0.352 -12.949 -12.054 1.00 76.31 205 PHE A C 1
ATOM 1449 O O . PHE A 1 205 ? -0.651 -12.684 -10.886 1.00 76.31 205 PHE A O 1
ATOM 1456 N N . PRO A 1 206 ? -0.938 -12.332 -13.100 1.00 72.62 206 PRO A N 1
ATOM 1457 C CA . PRO A 1 206 ? -1.819 -11.165 -12.970 1.00 72.62 206 PRO A CA 1
ATOM 1458 C C . PRO A 1 206 ? -3.021 -11.406 -12.043 1.00 72.62 206 PRO A C 1
ATOM 1460 O O . PRO A 1 206 ? -3.364 -10.546 -11.234 1.00 72.62 206 PRO A O 1
ATOM 1463 N N . ASP A 1 207 ? -3.606 -12.604 -12.093 1.00 79.06 207 ASP A N 1
ATOM 1464 C CA . ASP A 1 207 ? -4.849 -12.940 -11.388 1.00 79.06 207 ASP A CA 1
ATOM 1465 C C . ASP A 1 207 ? -4.691 -13.101 -9.865 1.00 79.06 207 ASP A C 1
ATOM 1467 O O . ASP A 1 207 ? -5.676 -13.346 -9.168 1.00 79.06 207 ASP A O 1
ATOM 1471 N N . ARG A 1 208 ? -3.468 -13.001 -9.317 1.00 84.75 208 ARG A N 1
ATOM 1472 C CA . ARG A 1 208 ? -3.228 -13.174 -7.872 1.00 84.75 208 ARG A CA 1
ATOM 1473 C C . ARG A 1 208 ? -3.720 -11.998 -7.033 1.00 84.75 208 ARG A C 1
ATOM 1475 O O . ARG A 1 208 ? -4.211 -12.227 -5.937 1.00 84.75 208 ARG A O 1
ATOM 1482 N N . TYR A 1 209 ? -3.609 -10.762 -7.522 1.00 87.56 209 TYR A N 1
ATOM 1483 C CA . TYR A 1 209 ? -3.968 -9.575 -6.729 1.00 87.56 209 TYR A CA 1
ATOM 1484 C C . TYR A 1 209 ? -5.478 -9.480 -6.477 1.00 87.56 209 TYR A C 1
ATOM 1486 O O . TYR A 1 209 ? -5.901 -9.281 -5.341 1.00 87.56 209 TYR A O 1
ATOM 1494 N N . ALA A 1 210 ? -6.293 -9.752 -7.503 1.00 88.00 210 ALA A N 1
ATOM 1495 C CA . ALA A 1 210 ? -7.755 -9.694 -7.421 1.00 88.00 210 ALA A CA 1
ATOM 1496 C C . ALA A 1 210 ? -8.368 -10.682 -6.402 1.00 88.00 210 ALA A C 1
ATOM 1498 O O . ALA A 1 210 ? -9.488 -10.480 -5.943 1.00 88.00 210 ALA A O 1
ATOM 1499 N N . GLN A 1 211 ? -7.640 -11.733 -6.006 1.00 92.38 211 GLN A N 1
ATOM 1500 C CA . GLN A 1 211 ? -8.087 -12.690 -4.983 1.00 92.38 211 GLN A CA 1
ATOM 1501 C C . GLN A 1 211 ? -8.135 -12.078 -3.573 1.00 92.38 211 GLN A C 1
ATOM 1503 O O . GLN A 1 211 ? -8.797 -12.627 -2.695 1.00 92.38 211 GLN A O 1
ATOM 1508 N N . HIS A 1 212 ? -7.461 -10.943 -3.362 1.00 95.69 212 HIS A N 1
ATOM 1509 C CA . HIS A 1 212 ? -7.310 -10.290 -2.061 1.00 95.69 212 HIS A CA 1
ATOM 1510 C C . HIS A 1 212 ? -8.050 -8.946 -1.958 1.00 95.69 212 HIS A C 1
ATOM 1512 O O . HIS A 1 212 ? -7.922 -8.262 -0.942 1.00 95.69 212 HIS A O 1
ATOM 1518 N N . GLU A 1 213 ? -8.865 -8.583 -2.958 1.00 96.19 213 GLU A N 1
ATOM 1519 C CA . GLU A 1 213 ? -9.599 -7.308 -2.986 1.00 96.19 213 GLU A CA 1
ATOM 1520 C C . GLU A 1 213 ? -10.473 -7.118 -1.735 1.00 96.19 213 GLU A C 1
ATOM 1522 O O . GLU A 1 213 ? -10.427 -6.068 -1.100 1.00 96.19 213 GLU A O 1
ATOM 1527 N N . ALA A 1 214 ? -11.211 -8.147 -1.306 1.00 97.19 214 ALA A N 1
ATOM 1528 C CA . ALA A 1 214 ? -12.069 -8.067 -0.119 1.00 97.19 214 ALA A CA 1
ATOM 1529 C C . ALA A 1 214 ? -11.278 -7.881 1.197 1.00 97.19 214 ALA A C 1
ATOM 1531 O O . ALA A 1 214 ? -11.713 -7.144 2.088 1.00 97.19 214 ALA A O 1
ATOM 1532 N N . GLU A 1 215 ? -10.102 -8.509 1.321 1.00 97.62 215 GLU A N 1
ATOM 1533 C CA . GLU A 1 215 ? -9.205 -8.329 2.475 1.00 97.62 215 GLU A CA 1
ATOM 1534 C C . GLU A 1 215 ? -8.644 -6.895 2.491 1.00 97.62 215 GLU A C 1
ATOM 1536 O O . GLU A 1 215 ? -8.662 -6.213 3.521 1.00 97.62 215 GLU A O 1
ATOM 1541 N N . ALA A 1 216 ? -8.238 -6.392 1.321 1.00 98.12 216 ALA A N 1
ATOM 1542 C CA . ALA A 1 216 ? -7.734 -5.038 1.135 1.00 98.12 216 ALA A CA 1
ATOM 1543 C C . ALA A 1 216 ? -8.800 -3.956 1.398 1.00 98.12 216 ALA A C 1
ATOM 1545 O O . ALA A 1 216 ? -8.542 -3.009 2.142 1.00 98.12 216 ALA A O 1
ATOM 1546 N N . GLN A 1 217 ? -10.018 -4.114 0.872 1.00 98.00 217 GLN A N 1
ATOM 1547 C CA . GLN A 1 217 ? -11.151 -3.216 1.129 1.00 98.00 217 GLN A CA 1
ATOM 1548 C C . GLN A 1 217 ? -11.524 -3.175 2.621 1.00 98.00 217 GLN A C 1
ATOM 1550 O O . GLN A 1 217 ? -11.842 -2.105 3.152 1.00 98.00 217 GLN A O 1
ATOM 1555 N N . THR A 1 218 ? -11.434 -4.313 3.322 1.00 97.69 218 THR A N 1
ATOM 1556 C CA . THR A 1 218 ? -11.636 -4.386 4.780 1.00 97.69 218 THR A CA 1
ATOM 1557 C C . THR A 1 218 ? -10.593 -3.542 5.515 1.00 97.69 218 THR A C 1
ATOM 1559 O O . THR A 1 218 ? -10.953 -2.718 6.357 1.00 97.69 218 THR A O 1
ATOM 1562 N N . ALA A 1 219 ? -9.312 -3.665 5.153 1.00 97.50 219 ALA A N 1
ATOM 1563 C CA . ALA A 1 219 ? -8.237 -2.865 5.739 1.00 97.50 219 ALA A CA 1
ATOM 1564 C C . ALA A 1 219 ? -8.369 -1.356 5.449 1.00 97.50 219 ALA A C 1
ATOM 1566 O O . ALA A 1 219 ? -8.205 -0.540 6.358 1.00 97.50 219 ALA A O 1
ATOM 1567 N N . VAL A 1 220 ? -8.719 -0.968 4.216 1.00 97.62 220 VAL A N 1
ATOM 1568 C CA . VAL A 1 220 ? -8.979 0.438 3.845 1.00 97.62 220 VAL A CA 1
ATOM 1569 C C . VAL A 1 220 ? -10.148 1.007 4.655 1.00 97.62 220 VAL A C 1
ATOM 1571 O O . VAL A 1 220 ? -10.054 2.112 5.193 1.00 97.62 220 VAL A O 1
ATOM 1574 N N . THR A 1 221 ? -11.231 0.242 4.803 1.00 96.31 221 THR A N 1
ATOM 1575 C CA . THR A 1 221 ? -12.404 0.638 5.597 1.00 96.31 221 THR A CA 1
ATOM 1576 C C . THR A 1 221 ? -12.047 0.808 7.074 1.00 96.31 221 THR A C 1
ATOM 1578 O O . THR A 1 221 ? -12.377 1.836 7.667 1.00 96.31 221 THR A O 1
ATOM 1581 N N . ALA A 1 222 ? -11.312 -0.147 7.650 1.00 95.19 222 ALA A N 1
ATOM 1582 C CA . ALA A 1 222 ? -10.811 -0.081 9.021 1.00 95.19 222 ALA A CA 1
ATOM 1583 C C . ALA A 1 222 ? -9.942 1.162 9.261 1.00 95.19 222 ALA A C 1
ATOM 1585 O O . ALA A 1 222 ? -10.137 1.882 10.240 1.00 95.19 222 ALA A O 1
ATOM 1586 N N . TYR A 1 223 ? -9.018 1.458 8.340 1.00 95.50 223 TYR A N 1
ATOM 1587 C CA . TYR A 1 223 ? -8.171 2.647 8.413 1.00 95.50 223 TYR A CA 1
ATOM 1588 C C . TYR A 1 223 ? -9.014 3.928 8.425 1.00 95.50 223 TYR A C 1
ATOM 1590 O O . TYR A 1 223 ? -8.869 4.755 9.326 1.00 95.50 223 TYR A O 1
ATOM 1598 N N . LYS A 1 224 ? -9.977 4.049 7.503 1.00 93.81 224 LYS A N 1
ATOM 1599 C CA . LYS A 1 224 ? -10.878 5.211 7.407 1.00 93.81 224 LYS A CA 1
ATOM 1600 C C . LYS A 1 224 ? -11.799 5.387 8.620 1.00 93.81 224 LYS A C 1
ATOM 1602 O O . LYS A 1 224 ? -12.201 6.508 8.901 1.00 93.81 224 LYS A O 1
ATOM 1607 N N . GLN A 1 225 ? -12.116 4.314 9.345 1.00 92.25 225 GLN A N 1
ATOM 1608 C CA . GLN A 1 225 ? -12.850 4.365 10.620 1.00 92.25 225 GLN A CA 1
ATOM 1609 C C . GLN A 1 225 ? -11.946 4.663 11.831 1.00 92.25 225 GLN A C 1
ATOM 1611 O O . GLN A 1 225 ? -12.433 5.089 12.881 1.00 92.25 225 GLN A O 1
ATOM 1616 N N . SER A 1 226 ? -10.640 4.412 11.707 1.00 91.25 226 SER A N 1
ATOM 1617 C CA . SER A 1 226 ? -9.649 4.639 12.765 1.00 91.25 226 SER A CA 1
ATOM 1618 C C . SER A 1 226 ? -9.088 6.062 12.785 1.00 91.25 226 SER A C 1
ATOM 1620 O O . SER A 1 226 ? -8.733 6.548 13.858 1.00 91.25 226 SER A O 1
ATOM 1622 N N . ILE A 1 227 ? -9.042 6.745 11.638 1.00 90.06 227 ILE A N 1
ATOM 1623 C CA . ILE A 1 227 ? -8.737 8.177 11.579 1.00 90.06 227 ILE A CA 1
ATOM 1624 C C . ILE A 1 227 ? -9.948 8.969 12.088 1.00 90.06 227 ILE A C 1
ATOM 1626 O O . ILE A 1 227 ? -11.078 8.762 11.645 1.00 90.06 227 ILE A O 1
ATOM 1630 N N . GLY A 1 228 ? -9.729 9.852 13.063 1.00 68.00 228 GLY A N 1
ATOM 1631 C CA . GLY A 1 228 ? -10.783 10.743 13.548 1.00 68.00 228 GLY A CA 1
ATOM 1632 C C . GLY A 1 228 ? -11.259 11.695 12.448 1.00 68.00 228 GLY A C 1
ATOM 1633 O O . GLY A 1 228 ? -10.484 12.061 11.565 1.00 68.00 228 GLY A O 1
ATOM 1634 N N . ALA A 1 229 ? -12.521 12.129 12.518 1.00 48.34 229 ALA A N 1
ATOM 1635 C CA . ALA A 1 229 ? -12.950 13.295 11.752 1.00 48.34 229 ALA A CA 1
ATOM 1636 C C . ALA A 1 229 ? -12.119 14.506 12.209 1.00 48.34 229 ALA A C 1
ATOM 1638 O O . ALA A 1 229 ? -12.083 14.797 13.408 1.00 48.34 229 ALA A O 1
ATOM 1639 N N . ALA A 1 230 ? -11.426 15.137 11.259 1.00 43.03 230 ALA A N 1
ATOM 1640 C CA . ALA A 1 230 ? -10.655 16.362 11.467 1.00 43.03 230 ALA A CA 1
ATOM 1641 C C . ALA A 1 230 ? -11.572 17.583 11.654 1.00 43.03 230 ALA A C 1
ATOM 1643 O O . ALA A 1 230 ? -12.659 17.592 11.029 1.00 43.03 230 ALA A O 1
#

Nearest PDB structures (foldseek):
  8b2e-assembly1_A  TM=9.341E-01  e=4.386E-06  Kionochaeta sp.
  8b2h-assembly1_A  TM=9.325E-01  e=5.910E-06  Thermothielavioides terrestris
  8s52-assembly1_M  TM=2.876E-01  e=6.550E+00  Homo sapiens

pLDDT: mean 75.5, std 24.58, range [24.66, 98.69]

Mean predicted aligned error: 16.06 Å

Radius of gyration: 25.75 Å; Cα contacts (8 Å, |Δi|>4): 239; chains: 1; bounding box: 100×56×60 Å